Protein AF-A0A5C8ZJW8-F1 (afdb_monomer_lite)

Radius of gyration: 19.6 Å; chains: 1; bounding box: 43×54×56 Å

Structure (mmCIF, N/CA/C/O backbone):
data_AF-A0A5C8ZJW8-F1
#
_entry.id   AF-A0A5C8ZJW8-F1
#
loop_
_atom_site.group_PDB
_atom_site.id
_atom_site.type_symbol
_atom_site.label_atom_id
_atom_site.label_alt_id
_atom_site.label_comp_id
_atom_site.label_asym_id
_atom_site.label_entity_id
_atom_site.label_seq_id
_atom_site.pdbx_PDB_ins_code
_atom_site.Cartn_x
_atom_site.Cartn_y
_atom_site.Cartn_z
_atom_site.occupancy
_atom_site.B_iso_or_equiv
_atom_site.auth_seq_id
_atom_site.auth_comp_id
_atom_site.auth_asym_id
_atom_site.auth_atom_id
_atom_site.pdbx_PDB_model_num
ATOM 1 N N . MET A 1 1 ? -7.608 35.164 16.741 1.00 39.59 1 MET A N 1
ATOM 2 C CA . MET A 1 1 ? -8.703 34.876 15.788 1.00 39.59 1 MET A CA 1
ATOM 3 C C . MET A 1 1 ? -8.104 34.836 14.396 1.00 39.59 1 MET A C 1
ATOM 5 O O . MET A 1 1 ? -7.853 35.883 13.819 1.00 39.59 1 MET A O 1
ATOM 9 N N . GLN A 1 2 ? -7.786 33.645 13.901 1.00 29.86 2 GLN A N 1
ATOM 10 C CA . GLN A 1 2 ? -7.216 33.454 12.571 1.00 29.86 2 GLN A CA 1
ATOM 11 C C . GLN A 1 2 ? -7.876 32.196 12.008 1.00 29.86 2 GLN A C 1
ATOM 13 O O . GLN A 1 2 ? -7.762 31.120 12.588 1.00 29.86 2 GLN A O 1
ATOM 18 N N . MET A 1 3 ? -8.701 32.386 10.979 1.00 29.11 3 MET A N 1
ATOM 19 C CA . MET A 1 3 ? -9.482 31.330 10.344 1.00 29.11 3 MET A CA 1
ATOM 20 C C . MET A 1 3 ? -8.562 30.457 9.491 1.00 29.11 3 MET A C 1
ATOM 22 O O . MET A 1 3 ? -8.041 30.916 8.475 1.00 29.11 3 MET A O 1
ATOM 26 N N . SER A 1 4 ? -8.399 29.195 9.878 1.00 28.44 4 SER A N 1
ATOM 27 C CA . SER A 1 4 ? -7.837 28.168 9.003 1.00 28.44 4 SER A CA 1
ATOM 28 C C . SER A 1 4 ? -8.885 27.780 7.961 1.00 28.44 4 SER A C 1
ATOM 30 O O . SER A 1 4 ? -9.971 27.310 8.297 1.00 28.44 4 SER A O 1
ATOM 32 N N . ARG A 1 5 ? -8.562 28.002 6.684 1.00 31.30 5 ARG A N 1
ATOM 33 C CA . ARG A 1 5 ? -9.328 27.498 5.541 1.00 31.30 5 ARG A CA 1
ATOM 34 C C . ARG A 1 5 ? -9.219 25.973 5.523 1.00 31.30 5 ARG A C 1
ATOM 36 O O . ARG A 1 5 ? -8.145 25.433 5.279 1.00 31.30 5 ARG A O 1
ATOM 43 N N . VAL A 1 6 ? -10.329 25.299 5.798 1.00 30.45 6 VAL A N 1
ATOM 44 C CA . VAL A 1 6 ? -10.480 23.853 5.622 1.00 30.45 6 VAL A CA 1
ATOM 45 C C . VAL A 1 6 ? -10.772 23.608 4.146 1.00 30.45 6 VAL A C 1
ATOM 47 O O . VAL A 1 6 ? -11.811 24.029 3.638 1.00 30.45 6 VAL A O 1
ATOM 50 N N . TYR A 1 7 ? -9.841 22.964 3.444 1.00 29.55 7 TYR A N 1
ATOM 51 C CA . TYR A 1 7 ? -10.095 22.438 2.108 1.00 29.55 7 TYR A CA 1
ATOM 52 C C . TYR A 1 7 ? -11.008 21.216 2.244 1.00 29.55 7 TYR A C 1
ATOM 54 O O . TYR A 1 7 ? -10.594 20.163 2.717 1.00 29.55 7 TYR A O 1
ATOM 62 N N . ILE A 1 8 ? -12.273 21.388 1.865 1.00 33.50 8 ILE A N 1
ATOM 63 C CA . ILE A 1 8 ? -13.249 20.309 1.721 1.00 33.50 8 ILE A CA 1
ATOM 64 C C . ILE A 1 8 ? -13.078 19.755 0.304 1.00 33.50 8 ILE A C 1
ATOM 66 O O . ILE A 1 8 ? -13.465 20.410 -0.662 1.00 33.50 8 ILE A O 1
ATOM 70 N N . LEU A 1 9 ? -12.484 18.569 0.176 1.00 28.94 9 LEU A N 1
ATOM 71 C CA . LEU A 1 9 ? -12.495 17.782 -1.060 1.00 28.94 9 LEU A CA 1
ATOM 72 C C . LEU A 1 9 ? -13.552 16.669 -0.926 1.00 28.94 9 LEU A C 1
ATOM 74 O O . LEU A 1 9 ? -13.550 15.959 0.082 1.00 28.94 9 LEU A O 1
ATOM 78 N N . PRO A 1 10 ? -14.473 16.511 -1.896 1.00 35.94 10 PRO A N 1
ATOM 79 C CA . PRO A 1 10 ? -15.517 15.496 -1.842 1.00 35.94 10 PRO A CA 1
ATOM 80 C C . PRO A 1 10 ? -14.939 14.127 -2.228 1.00 35.94 10 PRO A C 1
ATOM 82 O O . PRO A 1 10 ? -14.475 13.923 -3.345 1.00 35.94 10 PRO A O 1
ATOM 85 N N . LEU A 1 11 ? -14.989 13.177 -1.298 1.00 34.84 11 LEU A N 1
ATOM 86 C CA . LEU A 1 11 ? -14.367 11.850 -1.400 1.00 34.84 11 LEU A CA 1
ATOM 87 C C . LEU A 1 11 ? -15.245 10.768 -2.072 1.00 34.84 11 LEU A C 1
ATOM 89 O O . LEU A 1 11 ? -15.003 9.586 -1.866 1.00 34.84 11 LEU A O 1
ATOM 93 N N . LEU A 1 12 ? -16.270 11.117 -2.862 1.00 32.97 12 LEU A N 1
ATOM 94 C CA . LEU A 1 12 ? -17.262 10.124 -3.329 1.00 32.97 12 LEU A CA 1
ATOM 95 C C . LEU A 1 12 ? -17.703 10.224 -4.797 1.00 32.97 12 LEU A C 1
ATOM 97 O O . LEU A 1 12 ? -18.821 9.845 -5.133 1.00 32.97 12 LEU A O 1
ATOM 101 N N . ALA A 1 13 ? -16.834 10.662 -5.707 1.00 33.75 13 ALA A N 1
ATOM 102 C CA . ALA A 1 13 ? -17.135 10.526 -7.133 1.00 33.75 13 ALA A CA 1
ATOM 103 C C . ALA A 1 13 ? -15.875 10.453 -7.995 1.00 33.75 13 ALA A C 1
ATOM 105 O O . ALA A 1 13 ? -15.555 11.429 -8.649 1.00 33.75 13 ALA A O 1
ATOM 106 N N . PHE A 1 14 ? -15.175 9.317 -8.026 1.00 35.38 14 PHE A N 1
ATOM 107 C CA . PHE A 1 14 ? -14.322 8.950 -9.165 1.00 35.38 14 PHE A CA 1
ATOM 108 C C . PHE A 1 14 ? -14.106 7.427 -9.191 1.00 35.38 14 PHE A C 1
ATOM 110 O O . PHE A 1 14 ? -13.960 6.804 -8.143 1.00 35.38 14 PHE A O 1
ATOM 117 N N . TYR A 1 15 ? -14.060 6.870 -10.405 1.00 34.47 15 TYR A N 1
ATOM 118 C CA . TYR A 1 15 ? -13.734 5.482 -10.781 1.00 34.47 15 TYR A CA 1
ATOM 119 C C . TYR A 1 15 ? -14.881 4.478 -10.965 1.00 34.47 15 TYR A C 1
ATOM 121 O O . TYR A 1 15 ? -14.925 3.410 -10.360 1.00 34.47 15 TYR A O 1
ATOM 129 N N . PHE A 1 16 ? -15.718 4.767 -11.965 1.00 31.36 16 PHE A N 1
ATOM 130 C CA . PHE A 1 16 ? -16.056 3.767 -12.982 1.00 31.36 16 PHE A CA 1
ATOM 131 C C . PHE A 1 16 ? -15.038 3.901 -14.128 1.00 31.36 16 PHE A C 1
ATOM 133 O O . PHE A 1 16 ? -15.116 4.863 -14.884 1.00 31.36 16 PHE A O 1
ATOM 140 N N . SER A 1 17 ? -14.048 3.003 -14.198 1.00 29.22 17 SER A N 1
ATOM 141 C CA . SER A 1 17 ? -13.255 2.632 -15.393 1.00 29.22 17 SER A CA 1
ATOM 142 C C . SER A 1 17 ? -12.138 1.686 -14.953 1.00 29.22 17 SER A C 1
ATOM 144 O O . SER A 1 17 ? -11.029 2.105 -14.637 1.00 29.22 17 SER A O 1
ATOM 146 N N . ILE A 1 18 ? -12.450 0.395 -14.878 1.00 39.50 18 ILE A N 1
ATOM 147 C CA . ILE A 1 18 ? -11.443 -0.666 -14.867 1.00 39.50 18 ILE A CA 1
ATOM 148 C C . ILE A 1 18 ? -11.482 -1.239 -16.286 1.00 39.50 18 ILE A C 1
ATOM 150 O O . ILE A 1 18 ? -12.551 -1.644 -16.732 1.00 39.50 18 ILE A O 1
ATOM 154 N N . LEU A 1 19 ? -10.323 -1.217 -16.960 1.00 35.75 19 LEU A N 1
ATOM 155 C CA . LEU A 1 19 ? -10.012 -1.614 -18.353 1.00 35.75 19 LEU A CA 1
ATOM 156 C C . LEU A 1 19 ? -9.853 -0.523 -19.427 1.00 35.75 19 LEU A C 1
ATOM 158 O O . LEU A 1 19 ? -9.582 -0.855 -20.575 1.00 35.75 19 LEU A O 1
ATOM 162 N N . THR A 1 20 ? -9.840 0.760 -19.078 1.00 35.09 20 THR A N 1
ATOM 163 C CA . THR A 1 20 ? -9.240 1.782 -19.955 1.00 35.09 20 THR A CA 1
ATOM 164 C C . THR A 1 20 ? -8.319 2.643 -19.119 1.00 35.09 20 THR A C 1
ATOM 166 O O . THR A 1 20 ? -8.798 3.341 -18.231 1.00 35.09 20 THR A O 1
ATOM 169 N N . PHE A 1 21 ? -7.011 2.563 -19.376 1.00 37.53 21 PHE A N 1
ATOM 170 C CA . PHE A 1 21 ? -6.009 3.491 -18.854 1.00 37.53 21 PHE A CA 1
ATOM 171 C C . PHE A 1 21 ? -6.498 4.936 -19.061 1.00 37.53 21 PHE A C 1
ATOM 173 O O . PHE A 1 21 ? -6.505 5.402 -20.203 1.00 37.53 21 PHE A O 1
ATOM 180 N N . PRO A 1 22 ? -6.913 5.678 -18.020 1.00 36.69 22 PRO A N 1
ATOM 181 C CA . PRO A 1 22 ? -7.147 7.095 -18.174 1.00 36.69 22 PRO A CA 1
ATOM 182 C C . PRO A 1 22 ? -5.796 7.787 -17.978 1.00 36.69 22 PRO A C 1
ATOM 184 O O . PRO A 1 22 ? -5.163 7.634 -16.938 1.00 36.69 22 PRO A O 1
ATOM 187 N N . HIS A 1 23 ? -5.390 8.556 -18.989 1.00 34.84 23 HIS A N 1
ATOM 188 C CA . HIS A 1 23 ? -4.198 9.418 -19.045 1.00 34.84 23 HIS A CA 1
ATOM 189 C C . HIS A 1 23 ? -2.950 8.866 -19.754 1.00 34.84 23 HIS A C 1
ATOM 191 O O . HIS A 1 23 ? -1.829 9.008 -19.286 1.00 34.84 23 HIS A O 1
ATOM 197 N N . LEU A 1 24 ? -3.140 8.420 -20.996 1.00 36.47 24 LEU A N 1
ATOM 198 C CA . LEU A 1 24 ? -2.295 8.876 -22.110 1.00 36.47 24 LEU A CA 1
ATOM 199 C C . LEU A 1 24 ? -3.130 9.837 -22.975 1.00 36.47 24 LEU A C 1
ATOM 201 O O . LEU A 1 24 ? -3.457 9.574 -24.123 1.00 36.47 24 LEU A O 1
ATOM 205 N N . SER A 1 25 ? -3.564 10.950 -22.377 1.00 33.16 25 SER A N 1
ATOM 206 C CA . SER A 1 25 ? -4.237 12.027 -23.107 1.00 33.16 25 SER A CA 1
ATOM 207 C C . SER A 1 25 ? -3.175 12.993 -23.623 1.00 33.16 25 SER A C 1
ATOM 209 O O . SER A 1 25 ? -2.928 14.034 -23.015 1.00 33.16 25 SER A O 1
ATOM 211 N N . LEU A 1 26 ? -2.552 12.656 -24.754 1.00 35.66 26 LEU A N 1
ATOM 212 C CA . LEU A 1 26 ? -2.035 13.689 -25.649 1.00 35.66 26 LEU A CA 1
ATOM 213 C C . LEU A 1 26 ? -3.244 14.525 -26.077 1.00 35.66 26 LEU A C 1
ATOM 215 O O . LEU A 1 26 ? -4.229 13.989 -26.576 1.00 35.66 26 LEU A O 1
ATOM 219 N N . ALA A 1 27 ? -3.213 15.822 -25.787 1.00 35.50 27 ALA A N 1
ATOM 220 C CA . ALA A 1 27 ? -4.285 16.742 -26.132 1.00 35.50 27 ALA A CA 1
ATOM 221 C C . ALA A 1 27 ? -4.554 16.699 -27.648 1.00 35.50 27 ALA A C 1
ATOM 223 O O . ALA A 1 27 ? -3.791 17.237 -28.443 1.00 35.50 27 ALA A O 1
ATOM 224 N N . GLY A 1 28 ? -5.644 16.044 -28.033 1.00 35.88 28 GLY A N 1
ATOM 225 C CA . GLY A 1 28 ? -6.110 15.9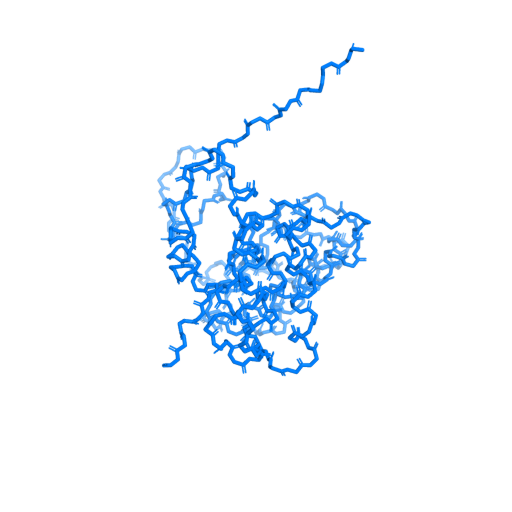53 -29.408 1.00 35.88 28 GLY A CA 1
ATOM 226 C C . GLY A 1 28 ? -7.240 14.939 -29.476 1.00 35.88 28 GLY A C 1
ATOM 227 O O . GLY A 1 28 ? -7.017 13.758 -29.245 1.00 35.88 28 GLY A O 1
ATOM 228 N N . GLY A 1 29 ? -8.464 15.402 -29.741 1.00 38.97 29 GLY A N 1
ATOM 229 C CA . GLY A 1 29 ? -9.594 14.514 -29.997 1.00 38.97 29 GLY A CA 1
ATOM 230 C C . GLY A 1 29 ? -9.267 13.614 -31.185 1.00 38.97 29 GLY A C 1
ATOM 231 O O . GLY A 1 29 ? -9.213 14.088 -32.315 1.00 38.97 29 GLY A O 1
ATOM 232 N N . GLY A 1 30 ? -9.000 12.343 -30.911 1.00 41.50 30 GLY A N 1
ATOM 233 C CA . GLY A 1 30 ? -8.655 11.335 -31.899 1.00 41.50 30 GLY A CA 1
ATOM 234 C C . GLY A 1 30 ? -9.377 10.040 -31.568 1.00 41.50 30 GLY A C 1
ATOM 235 O O . GLY A 1 30 ? -9.532 9.690 -30.398 1.00 41.50 30 GLY A O 1
ATOM 236 N N . GLU A 1 31 ? -9.864 9.378 -32.612 1.00 46.38 31 GLU A N 1
ATOM 237 C CA . GLU A 1 31 ? -10.409 8.022 -32.591 1.00 46.38 31 GLU A CA 1
ATOM 238 C C . GLU A 1 31 ? -9.513 7.102 -31.749 1.00 46.38 31 GLU A C 1
ATOM 240 O O . GLU A 1 31 ? -8.289 7.229 -31.783 1.00 46.38 31 GLU A O 1
ATOM 245 N N . GLY A 1 32 ? -10.114 6.214 -30.952 1.00 47.41 32 GLY A N 1
ATOM 246 C CA . GLY A 1 32 ? -9.369 5.313 -30.075 1.00 47.41 32 GLY A CA 1
ATOM 247 C C . GLY A 1 32 ? -8.400 4.459 -30.887 1.00 47.41 32 GLY A C 1
ATOM 248 O O . GLY A 1 32 ? -8.820 3.517 -31.550 1.00 47.41 32 GLY A O 1
ATOM 249 N N . VAL A 1 33 ? -7.115 4.808 -30.847 1.00 63.00 33 VAL A N 1
ATOM 250 C CA . VAL A 1 33 ? -6.053 4.013 -31.457 1.00 63.00 33 VAL A CA 1
ATOM 251 C C . VAL A 1 33 ? -5.900 2.758 -30.610 1.00 63.00 33 VAL A C 1
ATOM 253 O O . VAL A 1 33 ? -5.471 2.822 -29.457 1.00 63.00 33 VAL A O 1
ATOM 256 N N . GLU A 1 34 ? -6.296 1.619 -31.166 1.00 70.81 34 GLU A N 1
ATOM 257 C CA . GLU A 1 34 ? -5.989 0.311 -30.601 1.00 70.81 34 GLU A CA 1
ATOM 258 C C . GLU A 1 34 ? -4.474 0.099 -30.727 1.00 70.81 34 GLU A C 1
ATOM 260 O O . GLU A 1 34 ? -3.944 -0.024 -31.829 1.00 70.81 34 GLU A O 1
ATOM 265 N N . ILE A 1 35 ? -3.759 0.162 -29.603 1.00 72.38 35 ILE A N 1
ATOM 266 C CA . ILE A 1 35 ? -2.309 -0.052 -29.567 1.00 72.38 35 ILE A CA 1
ATOM 267 C C . ILE A 1 35 ? -2.068 -1.557 -29.450 1.00 72.38 35 ILE A C 1
ATOM 269 O O . ILE A 1 35 ? -2.490 -2.161 -28.460 1.00 72.38 35 ILE A O 1
ATOM 273 N N . ASP A 1 36 ? -1.369 -2.152 -30.422 1.00 80.88 36 ASP A N 1
ATOM 274 C CA . ASP A 1 36 ? -0.929 -3.547 -30.342 1.00 80.88 36 ASP A CA 1
ATOM 275 C C . ASP A 1 36 ? 0.027 -3.708 -29.140 1.00 80.88 36 ASP A C 1
ATOM 277 O O . ASP A 1 36 ? 1.080 -3.058 -29.092 1.00 80.88 36 ASP A O 1
ATOM 281 N N . PRO A 1 37 ? -0.296 -4.568 -28.153 1.00 75.38 37 PRO A N 1
ATOM 282 C CA . PRO A 1 37 ? 0.579 -4.824 -27.014 1.00 75.38 37 PRO A CA 1
ATOM 283 C C . PRO A 1 37 ? 1.993 -5.264 -27.418 1.00 75.38 37 PRO A C 1
ATOM 285 O O . PRO A 1 37 ? 2.949 -4.958 -26.709 1.00 75.38 37 PRO A O 1
ATOM 288 N N . ASN A 1 38 ? 2.155 -5.940 -28.558 1.00 79.00 38 ASN A N 1
ATOM 289 C CA . ASN A 1 38 ? 3.470 -6.344 -29.052 1.00 79.00 38 ASN A CA 1
ATOM 290 C C . ASN A 1 38 ? 4.288 -5.147 -29.545 1.00 79.00 38 ASN A C 1
ATOM 292 O O . ASN A 1 38 ? 5.486 -5.087 -29.277 1.00 79.00 38 ASN A O 1
ATOM 296 N N . GLU A 1 39 ? 3.658 -4.173 -30.208 1.00 83.06 39 GLU A N 1
ATOM 297 C CA . GLU A 1 39 ? 4.331 -2.934 -30.618 1.00 83.06 39 GLU A CA 1
ATOM 298 C C . GLU A 1 39 ? 4.733 -2.095 -29.402 1.00 83.06 39 GLU A C 1
ATOM 300 O O . GLU A 1 39 ? 5.846 -1.570 -29.350 1.00 83.06 39 GLU A O 1
ATOM 305 N N . LEU A 1 40 ? 3.874 -2.042 -28.377 1.00 83.25 40 LEU A N 1
ATOM 306 C CA . LEU A 1 40 ? 4.183 -1.371 -27.114 1.00 83.25 40 LEU A CA 1
ATOM 307 C C . LEU A 1 40 ? 5.431 -1.974 -26.442 1.00 83.25 40 LEU A C 1
ATOM 309 O O . LEU A 1 40 ? 6.304 -1.242 -25.963 1.00 83.25 40 LEU A O 1
ATOM 313 N N . CYS A 1 41 ? 5.528 -3.306 -26.432 1.00 86.38 41 CYS A N 1
ATOM 314 C CA . CYS A 1 41 ? 6.610 -4.042 -25.779 1.00 86.38 41 CYS A CA 1
ATOM 315 C C . CYS A 1 41 ? 7.886 -4.178 -26.619 1.00 86.38 41 CYS A C 1
ATOM 317 O O . CYS A 1 41 ? 8.939 -4.481 -26.062 1.00 86.38 41 CYS A O 1
ATOM 319 N N . ALA A 1 42 ? 7.821 -3.928 -27.929 1.00 76.94 42 ALA A N 1
ATOM 320 C CA . ALA A 1 42 ? 8.982 -3.927 -28.820 1.00 76.94 42 ALA A CA 1
ATOM 321 C C . ALA A 1 42 ? 9.872 -2.678 -28.662 1.00 76.94 42 ALA A C 1
ATOM 323 O O . ALA A 1 42 ? 10.990 -2.641 -29.179 1.00 76.94 42 ALA A O 1
ATOM 324 N N . SER A 1 43 ? 9.397 -1.649 -27.954 1.00 67.06 43 SER A N 1
ATOM 325 C CA . SER A 1 43 ? 10.167 -0.429 -27.716 1.00 67.06 43 SER A CA 1
ATOM 326 C C . SER A 1 43 ? 11.332 -0.667 -26.738 1.00 67.06 43 SER A C 1
ATOM 328 O O . SER A 1 43 ? 11.191 -1.299 -25.693 1.00 67.06 43 SER A O 1
ATOM 330 N N . THR A 1 44 ? 12.516 -0.124 -27.045 1.00 60.97 44 THR A N 1
ATOM 331 C CA . THR A 1 44 ? 13.736 -0.220 -26.211 1.00 60.97 44 THR A CA 1
ATOM 332 C C . THR A 1 44 ? 13.682 0.639 -24.939 1.00 60.97 44 THR A C 1
ATOM 334 O O . THR A 1 44 ? 14.708 0.924 -24.326 1.00 60.97 44 THR A O 1
ATOM 337 N N . GLU A 1 45 ? 12.501 1.103 -24.537 1.00 68.06 45 GLU A N 1
ATOM 338 C CA . GLU A 1 45 ? 12.340 2.104 -23.481 1.00 68.06 45 GLU A CA 1
ATOM 339 C C . GLU A 1 45 ? 12.552 1.553 -22.068 1.00 68.06 45 GLU A C 1
ATOM 341 O O . GLU A 1 45 ? 12.644 2.324 -21.120 1.00 68.06 45 GLU A O 1
ATOM 346 N N . PHE A 1 46 ? 12.676 0.238 -21.884 1.00 76.69 46 PHE A N 1
ATOM 347 C CA . PHE A 1 46 ? 12.824 -0.335 -20.543 1.00 76.69 46 PHE A CA 1
ATOM 348 C C . PHE A 1 46 ? 14.240 -0.217 -19.958 1.00 76.69 46 PHE A C 1
ATOM 350 O O . PHE A 1 46 ? 14.427 -0.473 -18.770 1.00 76.69 46 PHE A O 1
ATOM 357 N N . SER A 1 47 ? 15.231 0.203 -20.753 1.00 68.31 47 SER A N 1
ATOM 358 C CA . SER A 1 47 ? 16.615 0.400 -20.307 1.00 68.31 47 SER A CA 1
ATOM 359 C C . SER A 1 47 ? 16.976 1.886 -20.192 1.00 68.31 47 SER A C 1
ATOM 361 O O . SER A 1 47 ? 17.809 2.390 -20.948 1.00 68.31 47 SER A O 1
ATOM 363 N N . ALA A 1 48 ? 16.369 2.608 -19.247 1.00 65.56 48 ALA A N 1
ATOM 364 C CA . ALA A 1 48 ? 16.885 3.922 -18.860 1.00 65.56 48 ALA A CA 1
ATOM 365 C C . ALA A 1 48 ? 17.999 3.793 -17.812 1.00 65.56 48 ALA A C 1
ATOM 367 O O . ALA A 1 48 ? 17.879 3.002 -16.870 1.00 65.56 48 ALA A O 1
ATOM 368 N N . PRO A 1 49 ? 19.069 4.601 -17.912 1.00 75.06 49 PRO A N 1
ATOM 369 C CA . PRO A 1 49 ? 20.011 4.742 -16.813 1.00 75.06 49 PRO A CA 1
ATOM 370 C C . PRO A 1 49 ? 19.297 5.303 -15.573 1.00 75.06 49 PRO A C 1
ATOM 372 O O . PRO A 1 49 ? 18.362 6.093 -15.685 1.00 75.06 49 PRO A O 1
ATOM 375 N N . LEU A 1 50 ? 19.793 4.980 -14.372 1.00 75.19 50 LEU A N 1
ATOM 376 C CA . LEU A 1 50 ? 19.292 5.531 -13.095 1.00 75.19 50 LEU A CA 1
ATOM 377 C C . LEU A 1 50 ? 19.410 7.068 -12.978 1.00 75.19 50 LEU A C 1
ATOM 379 O O . LEU A 1 50 ? 19.018 7.640 -11.968 1.00 75.19 50 LEU A O 1
ATOM 383 N N . SER A 1 51 ? 19.952 7.745 -13.991 1.00 79.94 51 SER A N 1
ATOM 384 C CA . SER A 1 51 ? 19.998 9.203 -14.104 1.00 79.94 51 SER A CA 1
ATOM 385 C C . SER A 1 51 ? 18.734 9.822 -14.712 1.00 79.94 51 SER A C 1
ATOM 387 O O . SER A 1 51 ? 18.638 11.044 -14.741 1.00 79.94 51 SER A O 1
ATOM 389 N N . MET A 1 52 ? 17.786 9.021 -15.213 1.00 88.25 52 MET A N 1
ATOM 390 C CA . MET A 1 52 ? 16.543 9.506 -15.819 1.00 88.25 52 MET A CA 1
ATOM 391 C C . MET A 1 52 ? 15.342 8.683 -15.340 1.00 88.25 52 MET A C 1
ATOM 393 O O . MET A 1 52 ? 15.362 7.450 -15.399 1.00 88.25 52 MET A O 1
ATOM 397 N N . TYR A 1 53 ? 14.296 9.369 -14.871 1.00 91.69 53 TYR A N 1
ATOM 398 C CA . TYR A 1 53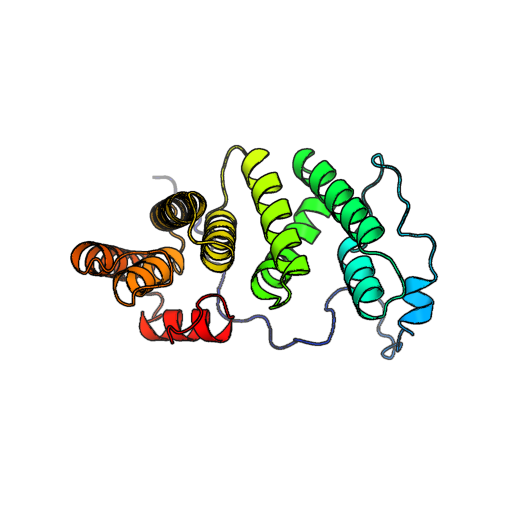 ? 13.006 8.749 -14.581 1.00 91.69 53 TYR A CA 1
ATOM 399 C C . TYR A 1 53 ? 12.192 8.625 -15.869 1.00 91.69 53 TYR A C 1
ATOM 401 O O . TYR A 1 53 ? 12.172 9.548 -16.685 1.00 91.69 53 TYR A O 1
ATOM 409 N N . LEU A 1 54 ? 11.510 7.495 -16.042 1.00 90.31 54 LEU A N 1
ATOM 410 C CA . LEU A 1 54 ? 10.633 7.244 -17.181 1.00 90.31 54 LEU A CA 1
ATOM 411 C C . LEU A 1 54 ? 9.174 7.131 -16.716 1.00 90.31 54 LEU A C 1
ATOM 413 O O . LEU A 1 54 ? 8.784 6.078 -16.194 1.00 90.31 54 LEU A O 1
ATOM 417 N N . PRO A 1 55 ? 8.349 8.172 -16.926 1.00 91.94 55 PRO A N 1
ATOM 418 C CA . PRO A 1 55 ? 6.941 8.133 -16.555 1.00 91.94 55 PRO A CA 1
ATOM 419 C C . PRO A 1 55 ? 6.186 6.962 -17.198 1.00 91.94 55 PRO A C 1
ATOM 421 O O . PRO A 1 55 ? 6.319 6.669 -18.395 1.00 91.94 55 PRO A O 1
ATOM 424 N N . GLY A 1 56 ? 5.400 6.258 -16.385 1.00 90.50 56 GLY A N 1
ATOM 425 C CA . GLY A 1 56 ? 4.587 5.118 -16.813 1.00 90.50 56 GLY A CA 1
ATOM 426 C C . GLY A 1 56 ? 5.365 3.865 -17.247 1.00 90.50 56 GLY A C 1
ATOM 427 O O . GLY A 1 56 ? 4.753 2.905 -17.718 1.00 90.50 56 GLY A O 1
ATOM 428 N N . ALA A 1 57 ? 6.703 3.855 -17.167 1.00 93.06 57 ALA A N 1
ATOM 429 C CA . ALA A 1 57 ? 7.495 2.735 -17.676 1.00 93.06 57 ALA A CA 1
ATOM 430 C C . ALA A 1 57 ? 7.258 1.450 -16.875 1.00 93.06 57 ALA A C 1
ATOM 432 O O . ALA A 1 57 ? 7.191 0.376 -17.468 1.00 93.06 57 ALA A O 1
ATOM 433 N N . LEU A 1 58 ? 7.069 1.549 -15.552 1.00 94.62 58 LEU A N 1
ATOM 434 C CA . LEU A 1 58 ? 6.773 0.389 -14.708 1.00 94.62 58 LEU A CA 1
ATOM 435 C C . LEU A 1 58 ? 5.444 -0.271 -15.097 1.00 94.62 58 LEU A C 1
ATOM 437 O O . LEU A 1 58 ? 5.382 -1.490 -15.219 1.00 94.62 58 LEU A O 1
ATOM 441 N N . GLU A 1 59 ? 4.396 0.513 -15.341 1.00 94.44 59 GLU A N 1
ATOM 442 C CA . GLU A 1 59 ? 3.080 0.021 -15.755 1.00 94.44 59 GLU A CA 1
ATOM 443 C C . GLU A 1 59 ? 3.145 -0.654 -17.124 1.00 94.44 59 GLU A C 1
ATOM 445 O O . GLU A 1 59 ? 2.609 -1.751 -17.288 1.00 94.44 59 GLU A O 1
ATOM 450 N N . ARG A 1 60 ? 3.854 -0.043 -18.088 1.00 92.19 60 ARG A N 1
ATOM 451 C CA . ARG A 1 60 ? 4.120 -0.670 -19.393 1.00 92.19 60 ARG A CA 1
ATOM 452 C C . ARG A 1 60 ? 4.887 -1.980 -19.223 1.00 92.19 60 ARG A C 1
ATOM 454 O O . ARG A 1 60 ? 4.508 -2.987 -19.809 1.00 92.19 60 ARG A O 1
ATOM 461 N N . GLY A 1 61 ? 5.908 -1.994 -18.367 1.00 93.00 61 GLY A N 1
ATOM 462 C CA . GLY A 1 61 ? 6.687 -3.192 -18.067 1.00 93.00 61 GLY A CA 1
ATOM 463 C C . GLY A 1 61 ? 5.836 -4.315 -17.469 1.00 93.00 61 GLY A C 1
ATOM 464 O O . GLY A 1 61 ? 5.937 -5.460 -17.898 1.00 93.00 61 GLY A O 1
ATOM 465 N N . ILE A 1 62 ? 4.945 -4.004 -16.526 1.00 93.25 62 ILE A N 1
ATOM 466 C CA . ILE A 1 62 ? 4.013 -4.984 -15.948 1.00 93.25 62 ILE A CA 1
ATOM 467 C C . ILE A 1 62 ? 3.078 -5.550 -17.026 1.00 93.25 62 ILE A C 1
ATOM 469 O O . ILE A 1 62 ? 2.882 -6.764 -17.085 1.00 93.25 62 ILE A O 1
ATOM 473 N N . LEU A 1 63 ? 2.544 -4.709 -17.917 1.00 91.69 63 LEU A N 1
ATOM 474 C CA . LEU A 1 63 ? 1.714 -5.170 -19.033 1.00 91.69 63 LEU A CA 1
ATOM 475 C C . LEU A 1 63 ? 2.493 -6.111 -19.969 1.00 91.69 63 LEU A C 1
ATOM 477 O O . LEU A 1 63 ? 2.000 -7.187 -20.304 1.00 91.69 63 LEU A O 1
ATOM 481 N N . CYS A 1 64 ? 3.727 -5.749 -20.320 1.00 92.69 64 CYS A N 1
ATOM 482 C CA . CYS A 1 64 ? 4.602 -6.572 -21.152 1.00 92.69 64 CYS A CA 1
ATOM 483 C C . CYS A 1 64 ? 4.984 -7.898 -20.488 1.00 92.69 64 CYS A C 1
ATOM 485 O O . CYS A 1 64 ? 5.049 -8.932 -21.154 1.00 92.69 64 CYS A O 1
ATOM 487 N N . LEU A 1 65 ? 5.186 -7.899 -19.169 1.00 92.62 65 LEU A N 1
ATOM 488 C CA . LEU A 1 65 ? 5.431 -9.118 -18.405 1.00 92.62 65 LEU A CA 1
ATOM 489 C C . LEU A 1 65 ? 4.228 -10.070 -18.480 1.00 92.62 65 LEU A C 1
ATOM 491 O O . LEU A 1 65 ? 4.414 -11.271 -18.663 1.00 92.62 65 LEU A O 1
ATOM 495 N N . ARG A 1 66 ? 2.996 -9.551 -18.373 1.00 91.69 66 ARG A N 1
ATOM 496 C CA . ARG A 1 66 ? 1.767 -10.368 -18.415 1.00 91.69 66 ARG A CA 1
ATOM 497 C C . ARG A 1 66 ? 1.580 -11.105 -19.744 1.00 91.69 66 ARG A C 1
ATOM 499 O O . ARG A 1 66 ? 1.021 -12.197 -19.741 1.00 91.69 66 ARG A O 1
ATOM 506 N N . ILE A 1 67 ? 2.061 -10.539 -20.852 1.00 92.44 67 ILE A N 1
ATOM 507 C CA . ILE A 1 67 ? 2.019 -11.181 -22.178 1.00 92.44 67 ILE A CA 1
ATOM 508 C C . ILE A 1 67 ? 3.293 -11.976 -22.510 1.00 92.44 67 ILE A C 1
ATOM 510 O O . ILE A 1 67 ? 3.416 -12.503 -23.611 1.00 92.44 67 ILE A O 1
ATOM 514 N N . GLY A 1 68 ? 4.248 -12.068 -21.577 1.00 91.50 68 GLY A N 1
ATOM 515 C CA . GLY A 1 68 ? 5.503 -12.797 -21.773 1.00 91.50 68 GLY A CA 1
ATOM 516 C C . GLY A 1 68 ? 6.504 -12.109 -22.706 1.00 91.50 68 GLY A C 1
ATOM 517 O O . GLY A 1 68 ? 7.417 -12.768 -23.194 1.00 91.50 68 GLY A O 1
ATOM 518 N N . ALA A 1 69 ? 6.351 -10.805 -22.959 1.00 91.38 69 ALA A N 1
ATOM 519 C CA . ALA A 1 69 ? 7.250 -10.048 -23.832 1.00 91.38 69 ALA A CA 1
ATOM 520 C C . ALA A 1 69 ? 8.557 -9.632 -23.137 1.00 91.38 69 ALA A C 1
ATOM 522 O O . ALA A 1 69 ? 9.559 -9.394 -23.807 1.00 91.38 69 ALA A O 1
ATOM 523 N N . ILE A 1 70 ? 8.558 -9.541 -21.802 1.00 91.56 70 ILE A N 1
ATOM 524 C CA . ILE A 1 70 ? 9.752 -9.235 -21.005 1.00 91.56 70 ILE A CA 1
ATOM 525 C C . ILE A 1 70 ? 9.834 -10.113 -19.755 1.00 91.56 70 ILE A C 1
ATOM 527 O O . ILE A 1 70 ? 8.827 -10.611 -19.252 1.00 91.56 70 ILE A O 1
ATOM 531 N N . ASP A 1 71 ? 11.042 -10.233 -19.208 1.00 92.19 71 ASP A N 1
ATOM 532 C CA . ASP A 1 71 ? 11.298 -10.952 -17.964 1.00 92.19 71 ASP A CA 1
ATOM 533 C C . ASP A 1 71 ? 10.982 -10.125 -16.708 1.00 92.19 71 ASP A C 1
ATOM 535 O O . ASP A 1 71 ? 11.079 -8.894 -16.677 1.00 92.19 71 ASP A O 1
ATOM 539 N N . LYS A 1 72 ? 10.730 -10.825 -15.593 1.00 93.50 72 LYS A N 1
ATOM 540 C CA . LYS A 1 72 ? 10.559 -10.212 -14.258 1.00 93.50 72 LYS A CA 1
ATOM 541 C C . LYS A 1 72 ? 11.756 -9.359 -13.824 1.00 93.50 72 LYS A C 1
ATOM 543 O O . LYS A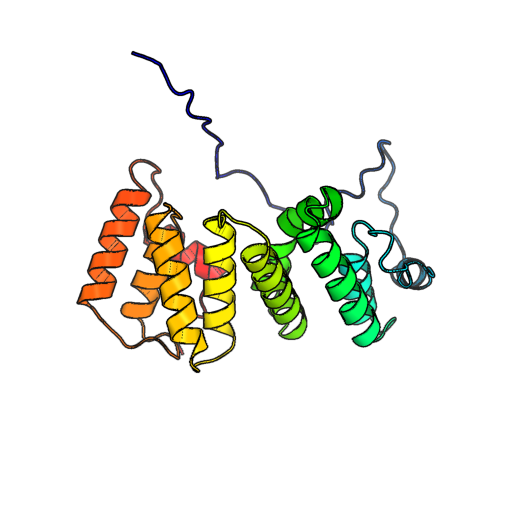 1 72 ? 11.592 -8.445 -13.013 1.00 93.50 72 LYS A O 1
ATOM 548 N N . SER A 1 73 ? 12.955 -9.651 -14.329 1.00 92.94 73 SER A N 1
ATOM 549 C CA . SER A 1 73 ? 14.170 -8.877 -14.050 1.00 92.94 73 SER A CA 1
ATOM 550 C C . SER A 1 73 ? 14.069 -7.446 -14.582 1.00 92.94 73 SER A C 1
ATOM 552 O O . SER A 1 73 ? 14.475 -6.519 -13.885 1.00 92.94 73 SER A O 1
ATOM 554 N N . VAL A 1 74 ? 13.456 -7.251 -15.754 1.00 92.50 74 VAL A N 1
ATOM 555 C CA . VAL A 1 74 ? 13.228 -5.930 -16.355 1.00 92.50 74 VAL A CA 1
ATOM 556 C C . VAL A 1 74 ? 12.249 -5.128 -15.500 1.00 92.50 74 VAL A C 1
ATOM 558 O O . VAL A 1 74 ? 12.550 -4.005 -15.103 1.00 92.50 74 VAL A O 1
ATOM 561 N N . VAL A 1 75 ? 11.123 -5.732 -15.104 1.00 94.00 75 VAL A N 1
ATOM 562 C CA . VAL A 1 75 ? 10.169 -5.084 -14.185 1.00 94.00 75 VAL A CA 1
ATOM 563 C C . VAL A 1 75 ? 10.838 -4.736 -12.857 1.00 94.00 75 VAL A C 1
ATOM 565 O O . VAL A 1 75 ? 10.657 -3.638 -12.341 1.00 94.00 75 VAL A O 1
ATOM 568 N N . SER A 1 76 ? 11.684 -5.622 -12.329 1.00 93.69 76 SER A N 1
ATOM 569 C CA . SER A 1 76 ? 12.427 -5.358 -11.094 1.00 93.69 76 SER A CA 1
ATOM 570 C C . SER A 1 76 ? 13.345 -4.135 -11.216 1.00 93.69 76 SER A C 1
ATOM 572 O O . SER A 1 76 ? 13.412 -3.343 -10.279 1.00 93.69 76 SER A O 1
ATOM 574 N N . GLN A 1 77 ? 14.001 -3.930 -12.364 1.00 92.50 77 GLN A N 1
ATOM 575 C CA . GLN A 1 77 ? 14.805 -2.727 -12.625 1.00 92.50 77 GLN A CA 1
ATOM 576 C C . GLN A 1 77 ? 13.947 -1.457 -12.676 1.00 92.50 77 GLN A C 1
ATOM 578 O O . GLN A 1 77 ? 14.336 -0.438 -12.109 1.00 92.50 77 GLN A O 1
ATOM 583 N N . LEU A 1 78 ? 12.761 -1.518 -13.287 1.00 94.44 78 LEU A N 1
ATOM 584 C CA . LEU A 1 78 ? 11.819 -0.391 -13.324 1.00 94.44 78 LEU A CA 1
ATOM 585 C C . LEU A 1 78 ? 11.316 -0.023 -11.920 1.00 94.44 78 LEU A C 1
ATOM 587 O O . LEU A 1 78 ? 11.199 1.158 -11.590 1.00 94.44 78 LEU A O 1
ATOM 591 N N . VAL A 1 79 ? 11.089 -1.020 -11.059 1.00 95.88 79 VAL A N 1
ATOM 592 C CA . VAL A 1 79 ? 10.757 -0.800 -9.643 1.00 95.88 79 VAL A CA 1
ATOM 593 C C . VAL A 1 79 ? 11.905 -0.116 -8.905 1.00 95.88 79 VAL A C 1
ATOM 595 O O . VAL A 1 79 ? 11.651 0.792 -8.114 1.00 95.88 79 VAL A O 1
ATOM 598 N N . GLU A 1 80 ? 13.157 -0.518 -9.148 1.00 94.50 80 GLU A N 1
ATOM 599 C CA . GLU A 1 80 ? 14.327 0.147 -8.555 1.00 94.50 80 GLU A CA 1
ATOM 600 C C . GLU A 1 80 ? 14.492 1.582 -9.058 1.00 94.50 80 GLU A C 1
ATOM 602 O O . GLU A 1 80 ? 14.746 2.478 -8.256 1.00 94.50 80 GLU A O 1
ATOM 607 N N . ASN A 1 81 ? 14.286 1.824 -10.356 1.00 94.62 81 ASN A N 1
ATOM 608 C CA . ASN A 1 81 ? 14.319 3.167 -10.931 1.00 94.62 81 ASN A CA 1
ATOM 609 C C . ASN A 1 81 ? 13.273 4.068 -10.252 1.00 94.62 81 ASN A C 1
ATOM 611 O O . ASN A 1 81 ? 13.636 5.091 -9.671 1.00 94.62 81 ASN A O 1
ATOM 615 N N . ARG A 1 82 ? 12.002 3.648 -10.188 1.00 95.56 82 ARG A N 1
ATOM 616 C CA . ARG A 1 82 ? 10.961 4.412 -9.479 1.00 95.56 82 ARG A CA 1
ATOM 617 C C . ARG A 1 82 ? 11.282 4.589 -7.994 1.00 95.56 82 ARG A C 1
ATOM 619 O O . ARG A 1 82 ? 11.137 5.686 -7.467 1.00 95.56 82 ARG A O 1
ATOM 626 N N . SER A 1 83 ? 11.760 3.543 -7.322 1.00 95.88 83 SER A N 1
ATOM 627 C CA . SER A 1 83 ? 12.154 3.597 -5.906 1.00 95.88 83 SER A CA 1
ATOM 628 C C . SER A 1 83 ? 13.245 4.639 -5.646 1.00 95.88 83 SER A C 1
ATOM 630 O O . SER A 1 83 ? 13.166 5.392 -4.671 1.00 95.88 83 SER A O 1
ATOM 632 N N . TYR A 1 84 ? 14.253 4.689 -6.518 1.00 95.06 84 TYR A N 1
ATOM 633 C CA . TYR A 1 84 ? 15.330 5.668 -6.459 1.00 95.06 84 TYR A CA 1
ATOM 634 C C . TYR A 1 84 ? 14.783 7.094 -6.576 1.00 95.06 84 TYR A C 1
ATOM 636 O O . TYR A 1 84 ? 15.071 7.922 -5.713 1.00 95.06 84 TYR A O 1
ATOM 644 N N . PHE A 1 85 ? 13.944 7.364 -7.579 1.00 95.88 85 PHE A N 1
ATOM 645 C CA . PHE A 1 85 ? 13.394 8.700 -7.815 1.00 95.88 85 PHE A CA 1
ATOM 646 C C . PHE A 1 85 ? 12.367 9.136 -6.754 1.00 95.88 85 PHE A C 1
ATOM 648 O O . PHE A 1 85 ? 12.392 10.295 -6.340 1.00 95.88 85 PHE A O 1
ATOM 655 N N . ILE A 1 86 ? 11.579 8.214 -6.184 1.00 95.56 86 ILE A N 1
ATOM 656 C CA . ILE A 1 86 ? 10.763 8.482 -4.981 1.00 95.56 86 ILE A CA 1
ATOM 657 C C . ILE A 1 86 ? 11.647 8.981 -3.828 1.00 95.56 86 ILE A C 1
ATOM 659 O O . ILE A 1 86 ? 11.312 9.961 -3.167 1.00 95.56 86 ILE A O 1
ATOM 663 N N . SER A 1 87 ? 12.802 8.345 -3.596 1.00 94.25 87 SER A N 1
ATOM 664 C CA . SER A 1 87 ? 13.742 8.770 -2.542 1.00 94.25 87 SER A CA 1
ATOM 665 C C . SER A 1 87 ? 14.455 10.087 -2.831 1.00 94.25 87 SER A C 1
ATOM 667 O O . SER A 1 87 ? 15.086 10.647 -1.938 1.00 94.25 87 SER A O 1
ATOM 669 N N . LYS A 1 88 ? 14.395 10.570 -4.072 1.00 94.81 88 LYS A N 1
ATOM 670 C CA . LYS A 1 88 ? 14.891 11.889 -4.469 1.00 94.81 88 LYS A CA 1
ATOM 671 C C . LYS A 1 88 ? 13.798 12.955 -4.476 1.00 94.81 88 LYS A C 1
ATOM 673 O O . LYS A 1 88 ? 14.109 14.091 -4.811 1.00 94.81 88 LYS A O 1
ATOM 678 N N . HIS A 1 89 ? 12.573 12.604 -4.076 1.00 94.00 89 HIS A N 1
ATOM 679 C CA . HIS A 1 89 ? 11.395 13.465 -4.164 1.00 94.00 89 HIS A CA 1
ATOM 680 C C . HIS A 1 89 ? 11.161 14.000 -5.585 1.00 94.00 89 HIS A C 1
ATOM 682 O O . HIS A 1 89 ? 10.818 15.161 -5.767 1.00 94.00 89 HIS A O 1
ATOM 688 N N . ASP A 1 90 ? 11.382 13.157 -6.596 1.00 95.62 90 ASP A N 1
ATOM 689 C CA . ASP A 1 90 ? 11.066 13.503 -7.979 1.00 95.62 90 ASP A CA 1
ATOM 690 C C . ASP A 1 90 ? 9.546 13.561 -8.189 1.00 95.62 90 ASP A C 1
ATOM 692 O O . ASP A 1 90 ? 8.838 12.586 -7.921 1.00 95.62 90 ASP A O 1
ATOM 696 N N . ASP A 1 91 ? 9.048 14.693 -8.686 1.00 95.44 91 ASP A N 1
ATOM 697 C CA . ASP A 1 91 ? 7.611 14.948 -8.834 1.00 95.44 91 ASP A CA 1
ATOM 698 C C . ASP A 1 91 ? 6.923 13.945 -9.767 1.00 95.44 91 ASP A C 1
ATOM 700 O O . ASP A 1 91 ? 5.799 13.517 -9.499 1.00 95.44 91 ASP A O 1
ATOM 704 N N . SER A 1 92 ? 7.595 13.530 -10.846 1.00 95.56 92 SER A N 1
ATOM 705 C CA . SER A 1 92 ? 7.019 12.581 -11.805 1.00 95.56 92 SER A CA 1
ATOM 706 C C . SER A 1 92 ? 6.912 11.188 -11.188 1.00 95.56 92 SER A C 1
ATOM 708 O O . SER A 1 92 ? 5.881 10.527 -11.319 1.00 95.56 92 SER A O 1
ATOM 710 N N . ALA A 1 93 ? 7.941 10.758 -10.454 1.00 96.06 93 ALA A N 1
ATOM 711 C CA . ALA A 1 93 ? 7.927 9.480 -9.752 1.00 96.06 93 ALA A CA 1
ATOM 712 C C . ALA A 1 93 ? 6.893 9.448 -8.621 1.00 96.06 93 ALA A C 1
ATOM 714 O O . ALA A 1 93 ? 6.207 8.439 -8.446 1.00 96.06 93 ALA A O 1
ATOM 715 N N . LEU A 1 94 ? 6.754 10.546 -7.872 1.00 95.81 94 LEU A N 1
ATOM 716 C CA . LEU A 1 94 ? 5.744 10.688 -6.823 1.00 95.81 94 LEU A CA 1
ATOM 717 C C . LEU A 1 94 ? 4.321 10.718 -7.392 1.00 95.81 94 LEU A C 1
ATOM 719 O O . LEU A 1 94 ? 3.426 10.100 -6.809 1.00 95.81 94 LEU A O 1
ATOM 723 N N . ASN A 1 95 ? 4.111 11.387 -8.529 1.00 95.38 95 ASN A N 1
ATOM 724 C CA . ASN A 1 95 ? 2.821 11.414 -9.211 1.00 95.38 95 ASN A CA 1
ATOM 725 C C . ASN A 1 95 ? 2.412 10.013 -9.687 1.00 95.38 95 ASN A C 1
ATOM 727 O O . ASN A 1 95 ? 1.343 9.527 -9.312 1.00 95.38 95 ASN A O 1
ATOM 731 N N . ASP A 1 96 ? 3.288 9.332 -10.430 1.00 95.75 96 ASP A N 1
ATOM 732 C CA . ASP A 1 96 ? 3.048 7.960 -10.889 1.00 95.75 96 ASP A CA 1
ATOM 733 C C . ASP A 1 96 ? 2.779 7.017 -9.712 1.00 95.75 96 ASP A C 1
ATOM 735 O O . ASP A 1 96 ? 1.825 6.239 -9.737 1.00 95.75 96 ASP A O 1
ATOM 739 N N . PHE A 1 97 ? 3.590 7.107 -8.652 1.00 96.38 97 PHE A N 1
ATOM 740 C CA . PHE A 1 97 ? 3.399 6.335 -7.426 1.00 96.38 97 PHE A CA 1
ATOM 741 C C . PHE A 1 97 ? 2.011 6.572 -6.818 1.00 96.38 97 PHE A C 1
ATOM 743 O O . PHE A 1 97 ? 1.274 5.615 -6.596 1.00 96.38 97 PHE A O 1
ATOM 750 N N . SER A 1 98 ? 1.623 7.830 -6.596 1.00 94.81 98 SER A N 1
ATOM 751 C CA . SER A 1 98 ? 0.334 8.186 -5.986 1.00 94.81 98 SER A CA 1
ATOM 752 C C . SER A 1 98 ? -0.868 7.679 -6.794 1.00 94.81 98 SER A C 1
ATOM 754 O O . SER A 1 98 ? -1.870 7.240 -6.212 1.00 94.81 98 SER A O 1
ATOM 756 N N . MET A 1 99 ? -0.761 7.714 -8.128 1.00 93.88 99 MET A N 1
ATOM 757 C CA . MET A 1 99 ? -1.808 7.261 -9.046 1.00 93.88 99 MET A CA 1
ATOM 758 C C . MET A 1 99 ? -1.939 5.737 -9.101 1.00 93.88 99 MET A C 1
ATOM 760 O O . MET A 1 99 ? -3.044 5.224 -9.275 1.00 93.88 99 MET A O 1
ATOM 764 N N . THR A 1 100 ? -0.832 5.004 -8.976 1.00 94.81 100 THR A N 1
ATOM 765 C CA . THR A 1 100 ? -0.797 3.566 -9.295 1.00 94.81 100 THR A CA 1
ATOM 766 C C . THR A 1 100 ? -0.718 2.658 -8.076 1.00 94.81 100 THR A C 1
ATOM 768 O O . THR A 1 100 ? -1.074 1.484 -8.182 1.00 94.81 100 THR A O 1
ATOM 771 N N . ILE A 1 101 ? -0.313 3.175 -6.911 1.00 94.62 101 ILE A N 1
ATOM 772 C CA . ILE A 1 101 ? 0.018 2.331 -5.758 1.00 94.62 101 ILE A CA 1
ATOM 773 C C . ILE A 1 101 ? -1.141 1.457 -5.273 1.00 94.62 101 ILE A C 1
ATOM 775 O O . ILE A 1 101 ? -0.926 0.294 -4.932 1.00 94.62 101 ILE A O 1
ATOM 779 N N . ASP A 1 102 ? -2.371 1.974 -5.305 1.00 90.00 102 ASP A N 1
ATOM 780 C CA . ASP A 1 102 ? -3.556 1.210 -4.908 1.00 90.00 102 ASP A CA 1
ATOM 781 C C . ASP A 1 102 ? -3.721 -0.025 -5.799 1.00 90.00 102 ASP A C 1
ATOM 783 O O . ASP A 1 102 ? -3.956 -1.115 -5.284 1.00 90.00 102 ASP A O 1
ATOM 787 N N . THR A 1 103 ? -3.518 0.133 -7.114 1.00 90.06 103 THR A N 1
ATOM 788 C CA . THR A 1 103 ? -3.623 -0.945 -8.110 1.00 90.06 103 THR A CA 1
ATOM 789 C C . THR A 1 103 ? -2.684 -2.090 -7.777 1.00 90.06 103 THR A C 1
ATOM 791 O O . THR A 1 103 ? -3.099 -3.242 -7.818 1.00 90.06 103 THR A O 1
ATOM 794 N N . TYR A 1 104 ? -1.443 -1.788 -7.395 1.00 90.56 104 TYR A N 1
ATOM 795 C CA . TYR A 1 104 ? -0.479 -2.818 -7.021 1.00 90.56 104 TYR A CA 1
ATOM 796 C C . TYR A 1 104 ? -0.909 -3.549 -5.757 1.00 90.56 104 TYR A C 1
ATOM 798 O O . TYR A 1 104 ? -0.945 -4.775 -5.749 1.00 90.56 104 TYR A O 1
ATOM 806 N N . VAL A 1 105 ? -1.298 -2.811 -4.714 1.00 87.31 105 VAL A N 1
ATOM 807 C CA . VAL A 1 105 ? -1.693 -3.386 -3.419 1.00 87.31 105 VAL A CA 1
ATOM 808 C C . VAL A 1 105 ? -2.923 -4.293 -3.541 1.00 87.31 105 VAL A C 1
ATOM 810 O O . VAL A 1 105 ? -2.994 -5.295 -2.831 1.00 87.31 105 VAL A O 1
ATOM 813 N N . VAL A 1 106 ? -3.860 -3.986 -4.448 1.00 83.69 106 VAL A N 1
ATOM 814 C CA . VAL A 1 106 ? -5.099 -4.768 -4.653 1.00 83.69 106 VAL A CA 1
ATOM 815 C C . VAL A 1 106 ? -5.079 -5.695 -5.871 1.00 83.69 106 VAL A C 1
ATOM 817 O O . VAL A 1 106 ? -6.097 -6.314 -6.170 1.00 83.69 106 VAL A O 1
ATOM 820 N N . SER A 1 107 ? -3.953 -5.801 -6.581 1.00 79.62 107 SER A N 1
ATOM 821 C CA . SER A 1 107 ? -3.845 -6.459 -7.899 1.00 79.62 107 SER A CA 1
ATOM 822 C C . SER A 1 107 ? -4.274 -7.934 -7.937 1.00 79.62 107 SER A C 1
ATOM 824 O O . SER A 1 107 ? -4.471 -8.480 -9.019 1.00 79.62 107 SER A O 1
ATOM 826 N N . GLY A 1 108 ? -4.406 -8.607 -6.788 1.00 78.69 108 GLY A N 1
ATOM 827 C CA . GLY A 1 108 ? -4.666 -10.050 -6.689 1.00 78.69 108 GLY A CA 1
ATOM 828 C C . GLY A 1 108 ? -3.475 -10.921 -7.118 1.00 78.69 108 GLY A C 1
ATOM 829 O O . GLY A 1 108 ? -3.381 -12.075 -6.703 1.00 78.69 108 GLY A O 1
ATOM 830 N N . ASP A 1 109 ? -2.541 -10.362 -7.889 1.00 88.62 109 ASP A N 1
ATOM 831 C CA . ASP A 1 109 ? -1.274 -10.963 -8.272 1.00 88.62 109 ASP A CA 1
ATOM 832 C C . ASP A 1 109 ? -0.209 -10.740 -7.184 1.00 88.62 109 ASP A C 1
ATOM 834 O O . ASP A 1 109 ? 0.039 -9.626 -6.717 1.00 88.62 109 ASP A O 1
ATOM 838 N N . VAL A 1 110 ? 0.444 -11.827 -6.767 1.00 87.88 110 VAL A N 1
ATOM 839 C CA . VAL A 1 110 ? 1.433 -11.801 -5.678 1.00 87.88 110 VAL A CA 1
ATOM 840 C C . VAL A 1 110 ? 2.647 -10.944 -6.036 1.00 87.88 110 VAL A C 1
ATOM 842 O O . VAL A 1 110 ? 3.193 -10.269 -5.164 1.00 87.88 110 VAL A O 1
ATOM 845 N N . PHE A 1 111 ? 3.086 -10.968 -7.295 1.00 90.94 111 PHE A N 1
ATOM 846 C CA . PHE A 1 111 ? 4.259 -10.221 -7.731 1.00 90.94 111 PHE A CA 1
ATOM 847 C C . PHE A 1 111 ? 3.961 -8.719 -7.774 1.00 90.94 111 PHE A C 1
ATOM 849 O O . PHE A 1 111 ? 4.730 -7.930 -7.230 1.00 90.94 111 PHE A O 1
ATOM 856 N N . GLU A 1 112 ? 2.819 -8.312 -8.324 1.00 91.31 112 GLU A N 1
ATOM 857 C CA . GLU A 1 112 ? 2.404 -6.905 -8.337 1.00 91.31 112 GLU A CA 1
ATOM 858 C C . GLU A 1 112 ? 2.159 -6.351 -6.933 1.00 91.31 112 GLU A C 1
ATOM 860 O O . GLU A 1 112 ? 2.615 -5.253 -6.607 1.00 91.31 112 GLU A O 1
ATOM 865 N N . ALA A 1 113 ? 1.529 -7.113 -6.044 1.00 89.62 113 ALA A N 1
ATOM 866 C CA . ALA A 1 113 ? 1.343 -6.643 -4.679 1.00 89.62 113 ALA A CA 1
ATOM 867 C C . ALA A 1 113 ? 2.673 -6.591 -3.878 1.00 89.62 113 ALA A C 1
ATOM 869 O O . ALA A 1 113 ? 2.829 -5.716 -3.021 1.00 89.62 113 ALA A O 1
ATOM 870 N N . GLN A 1 114 ? 3.694 -7.394 -4.224 1.00 91.88 114 GLN A N 1
ATOM 871 C CA . GLN A 1 114 ? 5.074 -7.208 -3.729 1.00 91.88 114 GLN A CA 1
ATOM 872 C C . GLN A 1 114 ? 5.732 -5.923 -4.261 1.00 91.88 114 GLN A C 1
ATOM 874 O O . GLN A 1 114 ? 6.466 -5.263 -3.517 1.00 91.88 114 GLN A O 1
ATOM 879 N N . ILE A 1 115 ? 5.460 -5.535 -5.514 1.00 94.94 115 ILE A N 1
ATOM 880 C CA . ILE A 1 115 ? 5.892 -4.240 -6.067 1.00 94.94 115 ILE A CA 1
ATOM 881 C C . ILE A 1 115 ? 5.297 -3.100 -5.236 1.00 94.94 115 ILE A C 1
ATOM 883 O O . ILE A 1 115 ? 6.036 -2.228 -4.774 1.00 94.94 115 ILE A O 1
ATOM 887 N N . GLY A 1 116 ? 3.984 -3.143 -4.989 1.00 94.94 116 GLY A N 1
ATOM 888 C CA . GLY A 1 116 ? 3.290 -2.155 -4.164 1.00 94.94 116 GLY A CA 1
ATOM 889 C C . GLY A 1 116 ? 3.900 -2.036 -2.766 1.00 94.94 116 GLY A C 1
ATOM 890 O O . GLY A 1 116 ? 4.264 -0.939 -2.339 1.00 94.94 116 GLY A O 1
ATOM 891 N N . GLN A 1 117 ? 4.111 -3.166 -2.081 1.00 93.75 117 GLN A N 1
ATOM 892 C CA . GLN A 1 117 ? 4.750 -3.192 -0.761 1.00 93.75 117 GLN A CA 1
ATOM 893 C C . GLN A 1 117 ? 6.119 -2.497 -0.771 1.00 93.75 117 GLN A C 1
ATOM 895 O O . GLN A 1 117 ? 6.397 -1.657 0.084 1.00 93.75 117 GLN A O 1
ATOM 900 N N . LYS A 1 118 ? 6.972 -2.820 -1.749 1.00 95.12 118 LYS A N 1
ATOM 901 C CA . LYS A 1 118 ? 8.330 -2.272 -1.849 1.00 95.12 118 LYS A CA 1
ATOM 902 C C . LYS A 1 118 ? 8.336 -0.766 -2.109 1.00 95.12 118 LYS A C 1
ATOM 904 O O . LYS A 1 118 ? 9.122 -0.044 -1.495 1.00 95.12 118 LYS A O 1
ATOM 909 N N . LEU A 1 119 ? 7.458 -0.285 -2.989 1.00 96.88 119 LEU A N 1
ATOM 910 C CA . LEU A 1 119 ? 7.322 1.147 -3.268 1.00 96.88 119 LEU A CA 1
ATOM 911 C C . LEU A 1 119 ? 6.810 1.913 -2.039 1.00 96.88 119 LEU A C 1
ATOM 913 O O . LEU A 1 119 ? 7.331 2.983 -1.733 1.00 96.88 119 LEU A O 1
ATOM 917 N N . LEU A 1 120 ? 5.857 1.349 -1.288 1.00 96.31 120 LEU A N 1
ATOM 918 C CA . LEU A 1 120 ? 5.367 1.927 -0.030 1.00 96.31 120 LEU A CA 1
ATOM 919 C C . LEU A 1 120 ? 6.449 1.983 1.049 1.00 96.31 120 LEU A C 1
ATOM 921 O O . LEU A 1 120 ? 6.614 3.015 1.696 1.00 96.31 120 LEU A O 1
ATOM 925 N N . GLU A 1 121 ? 7.198 0.893 1.238 1.00 94.94 121 GLU A N 1
ATOM 926 C CA . GLU A 1 121 ? 8.330 0.852 2.171 1.00 94.94 121 GLU A CA 1
ATOM 927 C C . GLU A 1 121 ? 9.360 1.927 1.825 1.00 94.94 121 GLU A C 1
ATOM 929 O O . GLU A 1 121 ? 9.832 2.641 2.709 1.00 94.94 121 GLU A O 1
ATOM 934 N N . ARG A 1 122 ? 9.673 2.076 0.533 1.00 96.06 122 ARG A N 1
ATOM 935 C CA . ARG A 1 122 ? 10.604 3.092 0.049 1.00 96.06 122 ARG A CA 1
ATOM 936 C C . ARG A 1 122 ? 10.091 4.506 0.304 1.00 96.06 122 ARG A C 1
ATOM 938 O O . ARG A 1 122 ? 10.838 5.309 0.852 1.00 96.06 122 ARG A O 1
ATOM 945 N N . TYR A 1 123 ? 8.839 4.786 -0.060 1.00 95.81 123 TYR A N 1
ATOM 946 C CA . TYR A 1 123 ? 8.206 6.084 0.163 1.00 95.81 123 TYR A CA 1
ATOM 947 C C . TYR A 1 123 ? 8.228 6.453 1.650 1.00 95.81 123 TYR A C 1
ATOM 949 O O . TYR A 1 123 ? 8.725 7.512 2.023 1.00 95.81 123 TYR A O 1
ATOM 957 N N . LEU A 1 124 ? 7.750 5.563 2.521 1.00 95.19 124 LEU A N 1
ATOM 958 C CA . LEU A 1 124 ? 7.656 5.834 3.957 1.00 95.19 124 LEU A CA 1
ATOM 959 C C . LEU A 1 124 ? 9.027 5.946 4.638 1.00 95.19 124 LEU A C 1
ATOM 961 O O . LEU A 1 124 ? 9.131 6.597 5.672 1.00 95.19 124 LEU A O 1
ATOM 965 N N . ALA A 1 125 ? 10.073 5.331 4.078 1.00 94.25 125 ALA A N 1
ATOM 966 C CA . ALA A 1 125 ? 11.440 5.474 4.572 1.00 94.25 125 ALA A CA 1
ATOM 967 C C . ALA A 1 125 ? 12.101 6.801 4.162 1.00 94.25 125 ALA A C 1
ATOM 969 O O . ALA A 1 125 ? 13.040 7.230 4.828 1.00 94.25 125 ALA A O 1
ATOM 970 N N . SER A 1 126 ? 11.650 7.433 3.073 1.00 91.44 126 SER A N 1
ATOM 971 C CA . SER A 1 126 ? 12.250 8.664 2.544 1.00 91.44 126 SER A CA 1
ATOM 972 C C . SER A 1 126 ? 11.483 9.942 2.889 1.00 91.44 126 SER A C 1
ATOM 974 O O . SER A 1 126 ? 11.935 11.017 2.520 1.00 91.44 126 SER A O 1
ATOM 976 N N . HIS A 1 127 ? 10.336 9.855 3.568 1.00 89.88 127 HIS A N 1
ATOM 977 C CA . HIS A 1 127 ? 9.509 11.016 3.915 1.00 89.88 127 HIS A CA 1
ATOM 978 C C . HIS A 1 127 ? 9.435 11.206 5.433 1.00 89.88 127 HIS A C 1
ATOM 980 O O . HIS A 1 127 ? 9.126 10.273 6.174 1.00 89.88 127 HIS A O 1
ATOM 986 N N . GLU A 1 128 ? 9.688 12.432 5.900 1.00 81.06 128 GLU A N 1
ATOM 987 C CA . GLU A 1 128 ? 9.643 12.779 7.329 1.00 81.06 128 GLU A CA 1
ATOM 988 C C . GLU A 1 128 ? 8.224 12.674 7.907 1.00 81.06 128 GLU A C 1
ATOM 990 O O . GLU A 1 128 ? 8.025 12.218 9.037 1.00 81.06 128 GLU A O 1
ATOM 995 N N . SER A 1 129 ? 7.220 13.062 7.117 1.00 80.81 129 SER A N 1
ATOM 996 C CA . SER A 1 129 ? 5.807 12.910 7.444 1.00 80.81 129 SER A CA 1
ATOM 997 C C . SER A 1 129 ? 5.196 11.777 6.623 1.00 80.81 129 SER A C 1
ATOM 999 O O . SER A 1 129 ? 5.222 11.762 5.395 1.00 80.81 129 SER A O 1
ATOM 1001 N N . ALA A 1 130 ? 4.633 10.796 7.323 1.00 85.31 130 ALA A N 1
ATOM 1002 C CA . ALA A 1 130 ? 3.949 9.683 6.684 1.00 85.31 130 ALA A CA 1
ATOM 1003 C C . ALA A 1 130 ? 2.505 10.074 6.345 1.00 85.31 130 ALA A C 1
ATOM 1005 O O . ALA A 1 130 ? 1.756 10.465 7.238 1.00 85.31 130 ALA A O 1
ATOM 1006 N N . ASP A 1 131 ? 2.094 9.930 5.086 1.00 92.88 131 ASP A N 1
ATOM 1007 C CA . ASP A 1 131 ? 0.687 10.071 4.705 1.00 92.88 131 ASP A CA 1
ATOM 1008 C C . ASP A 1 131 ? -0.139 8.913 5.316 1.00 92.88 131 ASP A C 1
ATOM 1010 O O . ASP A 1 131 ? 0.238 7.741 5.151 1.00 92.88 131 ASP A O 1
ATOM 1014 N N . PRO A 1 132 ? -1.262 9.191 6.011 1.00 95.25 132 PRO A N 1
ATOM 1015 C CA . PRO A 1 132 ? -2.122 8.155 6.580 1.00 95.25 132 PRO A CA 1
ATOM 1016 C C . PRO A 1 132 ? -2.610 7.120 5.555 1.00 95.25 132 PRO A C 1
ATOM 1018 O O . PRO A 1 132 ? -2.770 5.952 5.915 1.00 95.25 132 PRO A O 1
ATOM 1021 N N . ARG A 1 133 ? -2.810 7.511 4.288 1.00 94.56 133 ARG A N 1
ATOM 1022 C CA . ARG A 1 133 ? -3.172 6.600 3.190 1.00 94.56 133 ARG A CA 1
ATOM 1023 C C . ARG A 1 133 ? -2.080 5.562 2.959 1.00 94.56 133 ARG A C 1
ATOM 1025 O O . ARG A 1 133 ? -2.368 4.371 2.895 1.00 94.56 133 ARG A O 1
ATOM 1032 N N . TYR A 1 134 ? -0.821 5.984 2.863 1.00 96.00 134 TYR A N 1
ATOM 1033 C CA . TYR A 1 134 ? 0.289 5.067 2.583 1.00 96.00 134 TYR A CA 1
ATOM 1034 C C . TYR A 1 134 ? 0.621 4.179 3.786 1.00 96.00 134 TYR A C 1
ATOM 1036 O O . TYR A 1 134 ? 0.962 3.010 3.607 1.00 96.00 134 TYR A O 1
ATOM 1044 N N . LEU A 1 135 ? 0.437 4.677 5.015 1.00 96.69 135 LEU A N 1
ATOM 1045 C CA . LEU A 1 135 ? 0.479 3.831 6.213 1.00 96.69 135 LEU A CA 1
ATOM 1046 C C . LEU A 1 135 ? -0.599 2.742 6.168 1.00 96.69 135 LEU A C 1
ATOM 1048 O O . LEU A 1 135 ? -0.305 1.577 6.435 1.00 96.69 135 LEU A O 1
ATOM 1052 N N . PHE A 1 136 ? -1.829 3.112 5.800 1.00 95.94 136 PHE A N 1
ATOM 1053 C CA . PHE A 1 136 ? -2.928 2.166 5.652 1.00 95.94 136 PHE A CA 1
ATOM 1054 C C . PHE A 1 136 ? -2.627 1.104 4.590 1.00 95.94 136 PHE A C 1
ATOM 1056 O O . PHE A 1 136 ? -2.727 -0.086 4.881 1.00 95.94 136 PHE A O 1
ATOM 1063 N N . LEU A 1 137 ? -2.200 1.513 3.394 1.00 94.56 137 LEU A N 1
ATOM 1064 C CA . LEU A 1 137 ? -1.902 0.593 2.294 1.00 94.56 137 LEU A CA 1
ATOM 1065 C C . LEU A 1 137 ? -0.754 -0.365 2.626 1.00 94.56 137 LEU A C 1
ATOM 1067 O O . LEU A 1 137 ? -0.856 -1.556 2.331 1.00 94.56 137 LEU A O 1
ATOM 1071 N N . LEU A 1 138 ? 0.310 0.112 3.285 1.00 93.81 138 LEU A N 1
ATOM 1072 C CA . LEU A 1 138 ? 1.395 -0.772 3.721 1.00 93.81 138 LEU A CA 1
ATOM 1073 C C . LEU A 1 138 ? 0.919 -1.740 4.812 1.00 93.81 138 LEU A C 1
ATOM 1075 O O . LEU A 1 138 ? 1.283 -2.914 4.789 1.00 93.81 138 LEU A O 1
ATOM 1079 N N . GLY A 1 139 ? 0.074 -1.267 5.734 1.00 92.25 139 GLY A N 1
ATOM 1080 C CA . GLY A 1 139 ? -0.573 -2.109 6.738 1.00 92.25 139 GLY A CA 1
ATOM 1081 C C . GLY A 1 139 ? -1.392 -3.234 6.102 1.00 92.25 139 GLY A C 1
ATOM 1082 O O . GLY A 1 139 ? -1.186 -4.398 6.434 1.00 92.25 139 GLY A O 1
ATOM 1083 N N . VAL A 1 140 ? -2.256 -2.911 5.134 1.00 90.25 140 VAL A N 1
ATOM 1084 C CA . VAL A 1 140 ? -3.036 -3.909 4.379 1.00 90.25 140 VAL A CA 1
ATOM 1085 C C . VAL A 1 140 ? -2.124 -4.888 3.643 1.00 90.25 140 VAL A C 1
ATOM 1087 O O . VAL A 1 140 ? -2.330 -6.097 3.720 1.00 90.25 140 VAL A O 1
ATOM 1090 N N . SER A 1 141 ? -1.086 -4.384 2.973 1.00 89.44 141 SER A N 1
ATOM 1091 C CA . SER A 1 141 ? -0.125 -5.231 2.269 1.00 89.44 141 SER A CA 1
ATOM 1092 C C . SER A 1 141 ? 0.512 -6.257 3.213 1.00 89.44 141 SER A C 1
ATOM 1094 O O . SER A 1 141 ? 0.486 -7.452 2.926 1.00 89.44 141 SER A O 1
ATOM 1096 N N . TYR A 1 142 ? 0.999 -5.839 4.384 1.00 88.56 142 TYR A N 1
ATOM 1097 C CA . TYR A 1 142 ? 1.569 -6.772 5.358 1.00 88.56 142 TYR A CA 1
ATOM 1098 C C . TYR A 1 142 ? 0.559 -7.778 5.914 1.00 88.56 142 TYR A C 1
ATOM 1100 O O . TYR A 1 142 ? 0.928 -8.938 6.088 1.00 88.56 142 TYR A O 1
ATOM 1108 N N . LEU A 1 143 ? -0.699 -7.379 6.139 1.00 84.25 143 LEU A N 1
ATOM 1109 C CA . LEU A 1 143 ? -1.751 -8.314 6.558 1.00 84.25 143 LEU A CA 1
ATOM 1110 C C . LEU A 1 143 ? -2.012 -9.409 5.517 1.00 84.25 143 LEU A C 1
ATOM 1112 O O . LEU A 1 143 ? -2.319 -10.542 5.884 1.00 84.25 143 LEU A O 1
ATOM 1116 N N . ASN A 1 144 ? -1.890 -9.091 4.229 1.00 78.94 144 ASN A N 1
ATOM 1117 C CA . ASN A 1 144 ? -2.201 -10.031 3.155 1.00 78.94 144 ASN A CA 1
ATOM 1118 C C . ASN A 1 144 ? -1.088 -11.060 2.896 1.00 78.94 144 ASN A C 1
ATOM 1120 O O . ASN A 1 144 ? -1.387 -12.152 2.408 1.00 78.94 144 ASN A O 1
ATOM 1124 N N . PHE A 1 145 ? 0.170 -10.746 3.229 1.00 70.19 145 PHE A N 1
ATOM 1125 C CA . PHE A 1 145 ? 1.324 -11.513 2.750 1.00 70.19 145 PHE A CA 1
ATOM 1126 C C . PHE A 1 145 ? 2.004 -12.465 3.738 1.00 70.19 145 PHE A C 1
ATOM 1128 O O . PHE A 1 145 ? 2.609 -13.426 3.268 1.00 70.19 145 PHE A O 1
ATOM 1135 N N . SER A 1 146 ? 1.943 -12.262 5.059 1.00 59.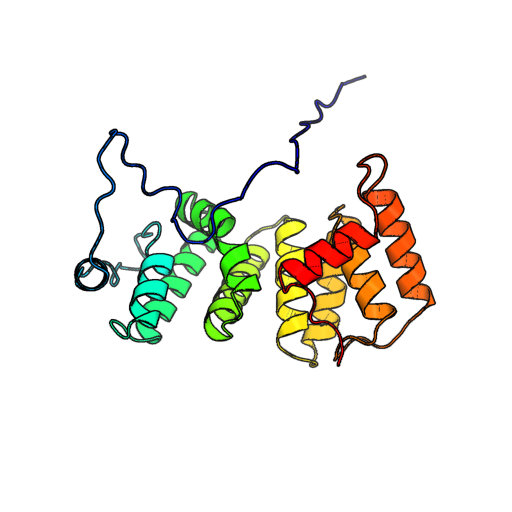69 146 SER A N 1
ATOM 1136 C CA . SER A 1 146 ? 2.451 -13.274 6.007 1.00 59.69 146 SER A CA 1
ATOM 1137 C C . SER A 1 146 ? 1.980 -13.055 7.448 1.00 59.69 146 SER A C 1
ATOM 1139 O O . SER A 1 146 ? 1.753 -11.922 7.869 1.00 59.69 146 SER A O 1
ATOM 1141 N N . CYS A 1 147 ? 1.923 -14.144 8.219 1.00 64.44 147 CYS A N 1
ATOM 1142 C CA . CYS A 1 147 ? 1.639 -14.161 9.659 1.00 64.44 147 CYS A CA 1
ATOM 1143 C C . CYS A 1 147 ? 2.869 -14.081 10.562 1.00 64.44 147 CYS A C 1
ATOM 1145 O O . CYS A 1 147 ? 2.803 -14.470 11.725 1.00 64.44 147 CYS A O 1
ATOM 1147 N N . ASP A 1 148 ? 3.969 -13.543 10.052 1.00 67.56 148 ASP A N 1
ATOM 1148 C CA . ASP A 1 148 ? 5.204 -13.397 10.824 1.00 67.56 148 ASP A CA 1
ATOM 1149 C C . ASP A 1 148 ? 5.240 -12.034 11.547 1.00 67.56 148 ASP A C 1
ATOM 1151 O O . ASP A 1 148 ? 4.217 -11.350 11.658 1.00 67.56 148 ASP A O 1
ATOM 1155 N N . ASP A 1 149 ? 6.421 -11.582 11.989 1.00 63.00 149 ASP A N 1
ATOM 1156 C CA . ASP A 1 149 ? 6.669 -10.285 12.660 1.00 63.00 149 ASP A CA 1
ATOM 1157 C C . ASP A 1 149 ? 6.032 -9.068 11.952 1.00 63.00 149 ASP A C 1
ATOM 1159 O O . ASP A 1 149 ? 5.766 -8.022 12.554 1.00 63.00 149 ASP A O 1
ATOM 1163 N N . LYS A 1 150 ? 5.752 -9.195 10.650 1.00 68.31 150 LYS A N 1
ATOM 1164 C CA . LYS A 1 150 ? 5.077 -8.169 9.850 1.00 68.31 150 LYS A CA 1
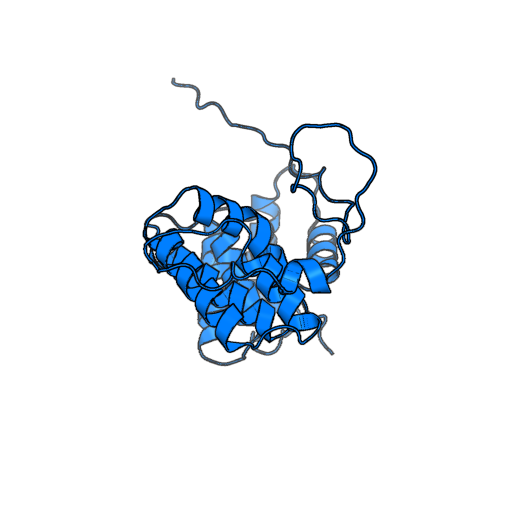ATOM 1165 C C . LYS A 1 150 ? 3.606 -7.962 10.226 1.00 68.31 150 LYS A C 1
ATOM 1167 O O . LYS A 1 150 ? 3.099 -6.877 9.968 1.00 68.31 150 LYS A O 1
ATOM 1172 N N . SER A 1 151 ? 2.944 -8.918 10.876 1.00 72.38 151 SER A N 1
ATOM 1173 C CA . SER A 1 151 ? 1.571 -8.768 11.386 1.00 72.38 151 SER A CA 1
ATOM 1174 C C . SER A 1 151 ? 1.487 -7.733 12.518 1.00 72.38 151 SER A C 1
ATOM 1176 O O . SER A 1 151 ? 0.640 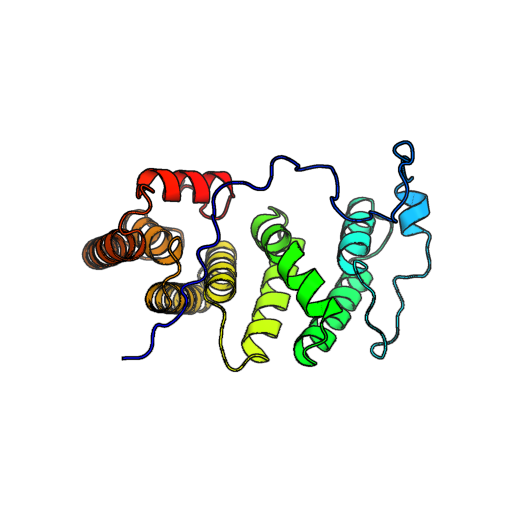-6.840 12.481 1.00 72.38 151 SER A O 1
ATOM 1178 N N . VAL A 1 152 ? 2.436 -7.760 13.461 1.00 83.44 152 VAL A N 1
ATOM 1179 C CA . VAL A 1 152 ? 2.580 -6.732 14.508 1.00 83.44 152 VAL A CA 1
ATOM 1180 C C . VAL A 1 152 ? 2.849 -5.370 13.874 1.00 83.44 152 VAL A C 1
ATOM 1182 O O . VAL A 1 152 ? 2.205 -4.378 14.220 1.00 83.44 152 VAL A O 1
ATOM 1185 N N . LYS A 1 153 ? 3.754 -5.323 12.889 1.00 88.25 153 LYS A N 1
ATOM 1186 C CA . LYS A 1 153 ? 4.044 -4.095 12.139 1.00 88.25 153 LYS A CA 1
ATOM 1187 C C . LYS A 1 153 ? 2.812 -3.580 11.386 1.00 88.25 153 LYS A C 1
ATOM 1189 O O . LYS A 1 153 ? 2.593 -2.374 11.346 1.00 88.25 153 LYS A O 1
ATOM 1194 N N . ALA A 1 154 ? 1.989 -4.463 10.826 1.00 89.88 154 ALA A N 1
ATOM 1195 C CA . ALA A 1 154 ? 0.756 -4.095 10.142 1.00 89.88 154 ALA A CA 1
ATOM 1196 C C . ALA A 1 154 ? -0.242 -3.421 11.089 1.00 89.88 154 ALA A C 1
ATOM 1198 O O . ALA A 1 154 ? -0.762 -2.352 10.772 1.00 89.88 154 ALA A O 1
ATOM 1199 N N . VAL A 1 155 ? -0.449 -4.000 12.278 1.00 91.31 155 VAL A N 1
ATOM 1200 C CA . VAL A 1 155 ? -1.303 -3.407 13.317 1.00 91.31 155 VAL A CA 1
ATOM 1201 C C . VAL A 1 155 ? -0.782 -2.027 13.718 1.00 91.31 155 VAL A C 1
ATOM 1203 O O . VAL A 1 155 ? -1.551 -1.071 13.702 1.00 91.31 155 VAL A O 1
ATOM 1206 N N . GLN A 1 156 ? 0.522 -1.884 13.974 1.00 93.06 156 GLN A N 1
ATOM 1207 C CA . GLN A 1 156 ? 1.130 -0.592 14.325 1.00 93.06 156 GLN A CA 1
ATOM 1208 C C . GLN A 1 156 ? 0.941 0.471 13.231 1.00 93.06 156 GLN A C 1
ATOM 1210 O O . GLN A 1 156 ? 0.638 1.629 13.528 1.00 93.06 156 GLN A O 1
ATOM 1215 N N . LEU A 1 157 ? 1.102 0.094 11.958 1.00 94.94 157 LEU A N 1
ATOM 1216 C CA . LEU A 1 157 ? 0.884 0.994 10.822 1.00 94.94 157 LEU A CA 1
ATOM 1217 C C . LEU A 1 157 ? -0.578 1.452 10.741 1.00 94.94 157 LEU A C 1
ATOM 1219 O O . LEU A 1 157 ? -0.837 2.644 10.567 1.00 94.94 157 LEU A O 1
ATOM 1223 N N . LEU A 1 158 ? -1.530 0.533 10.916 1.00 94.94 158 LEU A N 1
ATOM 1224 C CA . LEU A 1 158 ? -2.963 0.833 10.894 1.00 94.94 158 LEU A CA 1
ATOM 1225 C C . LEU A 1 158 ? -3.412 1.658 12.109 1.00 94.94 158 LEU A C 1
ATOM 1227 O O . LEU A 1 158 ? -4.241 2.558 11.972 1.00 94.94 158 LEU A O 1
ATOM 1231 N N . GLU A 1 159 ? -2.849 1.409 13.291 1.00 95.81 159 GLU A N 1
ATOM 1232 C CA . GLU A 1 159 ? -3.098 2.219 14.487 1.00 95.81 159 GLU A CA 1
ATOM 1233 C C . GLU A 1 159 ? -2.579 3.644 14.289 1.00 95.81 159 GLU A C 1
ATOM 1235 O O . GLU A 1 159 ? -3.291 4.609 14.574 1.00 95.81 159 GLU A O 1
ATOM 1240 N N . ARG A 1 160 ? -1.381 3.802 13.715 1.00 96.38 160 ARG A N 1
ATOM 1241 C CA . ARG A 1 160 ? -0.845 5.122 13.365 1.00 96.38 160 ARG A CA 1
ATOM 1242 C C . ARG A 1 160 ? -1.722 5.825 12.327 1.00 96.38 160 ARG A C 1
ATOM 1244 O O . ARG A 1 160 ? -2.049 6.992 12.522 1.00 96.38 160 ARG A O 1
ATOM 1251 N N . ALA A 1 161 ? -2.160 5.127 11.278 1.00 96.88 161 ALA A N 1
ATOM 1252 C CA . ALA A 1 161 ? -3.094 5.676 10.293 1.00 96.88 161 ALA A CA 1
ATOM 1253 C C . ALA A 1 161 ? -4.419 6.120 10.945 1.00 96.88 161 ALA A C 1
ATOM 1255 O O . ALA A 1 161 ? -4.939 7.184 10.618 1.00 96.88 161 ALA A O 1
ATOM 1256 N N . THR A 1 162 ? -4.923 5.355 11.920 1.00 96.69 162 THR A N 1
ATOM 1257 C CA . THR A 1 162 ? -6.117 5.696 12.713 1.00 96.69 162 THR A CA 1
ATOM 1258 C C . THR A 1 162 ? -5.918 6.986 13.510 1.00 96.69 162 THR A C 1
ATOM 1260 O O . THR A 1 162 ? -6.757 7.880 13.444 1.00 96.69 162 THR A O 1
ATOM 1263 N N . ILE A 1 163 ? -4.795 7.117 14.227 1.00 95.88 163 ILE A N 1
ATOM 1264 C CA . ILE A 1 163 ? -4.451 8.329 14.997 1.00 95.88 163 ILE A CA 1
ATOM 1265 C C . ILE A 1 163 ? -4.360 9.557 14.080 1.00 95.88 163 ILE A C 1
ATOM 1267 O O . ILE A 1 163 ? -4.725 10.660 14.476 1.00 95.88 163 ILE A O 1
ATOM 1271 N N . MET A 1 164 ? -3.913 9.356 12.841 1.00 94.88 164 MET A N 1
ATOM 1272 C CA . MET A 1 164 ? -3.810 10.395 11.814 1.00 94.88 164 MET A CA 1
ATOM 1273 C C . MET A 1 164 ? -5.128 10.654 11.060 1.00 94.88 164 MET A C 1
ATOM 1275 O O . MET A 1 164 ? -5.142 11.443 10.118 1.00 94.88 164 MET A O 1
ATOM 1279 N N . GLY A 1 165 ? -6.235 10.021 11.463 1.00 93.50 165 GLY A N 1
ATOM 1280 C CA . GLY A 1 165 ? -7.572 10.280 10.923 1.00 93.50 165 GLY A CA 1
ATOM 1281 C C . GLY A 1 165 ? -7.940 9.486 9.666 1.00 93.50 165 GLY A C 1
ATOM 1282 O O . GLY A 1 165 ? -8.913 9.832 8.999 1.00 93.50 165 GLY A O 1
ATOM 1283 N N . HIS A 1 166 ? -7.210 8.419 9.320 1.00 94.94 166 HIS A N 1
ATOM 1284 C CA . HIS A 1 166 ? -7.586 7.560 8.195 1.00 94.94 166 HIS A CA 1
ATOM 1285 C C . HIS A 1 166 ? -8.860 6.772 8.512 1.00 94.94 166 HIS A C 1
ATOM 1287 O O . HIS A 1 166 ? -8.828 5.847 9.319 1.00 94.94 166 HIS A O 1
ATOM 1293 N N . ILE A 1 167 ? -9.973 7.079 7.844 1.00 93.69 167 ILE A N 1
ATOM 1294 C CA . ILE A 1 167 ? -11.292 6.509 8.169 1.00 93.69 167 ILE A CA 1
ATOM 1295 C C . ILE A 1 167 ? -11.373 4.980 8.014 1.00 93.69 167 ILE A C 1
ATOM 1297 O O . ILE A 1 167 ? -12.043 4.314 8.799 1.00 93.69 167 ILE A O 1
ATOM 1301 N N . LEU A 1 168 ? -10.663 4.396 7.042 1.00 95.31 168 LEU A N 1
ATOM 1302 C CA . LEU A 1 168 ? -10.736 2.951 6.781 1.00 95.31 168 LEU A CA 1
ATOM 1303 C C . LEU A 1 168 ? -9.920 2.118 7.781 1.00 95.31 168 LEU A C 1
ATOM 1305 O O . LEU A 1 168 ? -10.218 0.946 7.998 1.00 95.31 168 LEU A O 1
ATOM 1309 N N . ALA A 1 169 ? -8.886 2.710 8.387 1.00 95.94 169 ALA A N 1
ATOM 1310 C CA . ALA A 1 169 ? -7.952 1.993 9.252 1.00 95.94 169 ALA A CA 1
ATOM 1311 C C . ALA A 1 169 ? -8.596 1.452 10.549 1.00 95.94 169 ALA A C 1
ATOM 1313 O O . ALA A 1 169 ? -8.447 0.256 10.812 1.00 95.94 169 ALA A O 1
ATOM 1314 N N . PRO A 1 170 ? -9.364 2.244 11.329 1.00 96.56 170 PRO A N 1
ATOM 1315 C CA . PRO A 1 170 ? -10.033 1.726 12.519 1.00 96.56 170 PRO A CA 1
ATOM 1316 C C . PRO A 1 170 ? -11.125 0.709 12.174 1.00 96.56 170 PRO A C 1
ATOM 1318 O O . PRO A 1 170 ? -11.317 -0.253 12.914 1.00 96.56 170 PRO A O 1
ATOM 1321 N N . ALA A 1 171 ? -11.814 0.863 11.037 1.00 95.38 171 ALA A N 1
ATOM 1322 C CA . ALA A 1 171 ? -12.812 -0.112 10.602 1.00 95.38 171 ALA A CA 1
ATOM 1323 C C . ALA A 1 171 ? -12.172 -1.477 10.301 1.00 95.38 171 ALA A C 1
ATOM 1325 O O . ALA A 1 171 ? -12.640 -2.501 10.804 1.00 95.38 171 ALA A O 1
ATOM 1326 N N . LEU A 1 172 ? -11.060 -1.470 9.554 1.00 93.69 172 LEU A N 1
ATOM 1327 C CA . LEU A 1 172 ? -10.257 -2.656 9.266 1.00 93.69 172 LEU A CA 1
ATOM 1328 C C . LEU A 1 172 ? -9.754 -3.324 10.551 1.00 93.69 172 LEU A C 1
ATOM 1330 O O . LEU A 1 172 ? -9.979 -4.514 10.739 1.00 93.69 172 LEU A O 1
ATOM 1334 N N . LEU A 1 173 ? -9.128 -2.571 11.463 1.00 93.94 173 LEU A N 1
ATOM 1335 C CA . LEU A 1 173 ? -8.642 -3.125 12.733 1.00 93.94 173 LEU A CA 1
ATOM 1336 C C . LEU A 1 173 ? -9.778 -3.713 13.575 1.00 93.94 173 LEU A C 1
ATOM 1338 O O . LEU A 1 173 ? -9.641 -4.806 14.118 1.00 93.94 173 LEU A O 1
ATOM 1342 N N . SER A 1 174 ? -10.916 -3.019 13.659 1.00 94.56 174 SER A N 1
ATOM 1343 C CA . SER A 1 174 ? -12.096 -3.515 14.370 1.00 94.56 174 SER A CA 1
ATOM 1344 C C . SER A 1 174 ? -12.579 -4.851 13.802 1.00 94.56 174 SER A C 1
ATOM 1346 O O . SER A 1 174 ? -12.816 -5.787 14.572 1.00 94.56 174 SER A O 1
ATOM 1348 N N . TYR A 1 175 ? -12.654 -4.953 12.469 1.00 92.25 175 TYR A N 1
ATOM 1349 C CA . TYR A 1 175 ? -13.052 -6.174 11.770 1.00 92.25 175 TYR A CA 1
ATOM 1350 C C . TYR A 1 175 ? -12.068 -7.318 12.018 1.00 92.25 175 TYR A C 1
ATOM 1352 O O . TYR A 1 175 ? -12.504 -8.423 12.341 1.00 92.25 175 TYR A O 1
ATOM 1360 N N . SER A 1 176 ? -10.763 -7.046 11.932 1.00 89.69 176 SER A N 1
ATOM 1361 C CA . SER A 1 176 ? -9.699 -8.037 12.133 1.00 89.69 176 SER A CA 1
ATOM 1362 C C . SER A 1 176 ? -9.603 -8.552 13.572 1.00 89.69 176 SER A C 1
ATOM 1364 O O . SER A 1 176 ? -9.232 -9.700 13.788 1.00 89.69 176 SER A O 1
ATOM 1366 N N . TYR A 1 177 ? -9.948 -7.732 14.571 1.00 91.12 177 TYR A N 1
ATOM 1367 C CA . TYR A 1 177 ? -10.033 -8.177 15.966 1.00 91.12 177 TYR A CA 1
ATOM 1368 C C . TYR A 1 177 ? -11.331 -8.941 16.278 1.00 91.12 177 TYR A C 1
ATOM 1370 O O . TYR A 1 177 ? -11.382 -9.697 17.249 1.00 91.12 177 TYR A O 1
ATOM 1378 N N . GLU A 1 178 ? -12.405 -8.735 15.512 1.00 89.06 178 GLU A N 1
ATOM 1379 C CA . GLU A 1 178 ? -13.681 -9.436 15.712 1.00 89.06 178 GLU A CA 1
ATOM 1380 C C . GLU A 1 178 ? -13.716 -10.794 15.005 1.00 89.06 178 GLU A C 1
ATOM 1382 O O . GLU A 1 178 ? -14.182 -11.785 15.583 1.00 89.06 178 GLU A O 1
ATOM 1387 N N . ASN A 1 179 ? -13.193 -10.818 13.781 1.00 82.44 179 ASN A N 1
ATOM 1388 C CA . ASN A 1 179 ? -13.103 -11.971 12.904 1.00 82.44 179 ASN A CA 1
ATOM 1389 C C . ASN A 1 179 ? -11.625 -12.348 12.840 1.00 82.44 179 ASN A C 1
ATOM 1391 O O . ASN A 1 179 ? -10.869 -11.562 12.274 1.00 82.44 179 ASN A O 1
ATOM 1395 N N . PRO A 1 180 ? -11.196 -13.483 13.423 1.00 65.00 180 PRO A N 1
ATOM 1396 C CA . PRO A 1 180 ? -9.783 -13.844 13.461 1.00 65.00 180 PRO A CA 1
ATOM 1397 C C . PRO A 1 180 ? -9.225 -13.888 12.033 1.00 65.00 180 PRO A C 1
ATOM 1399 O O . PRO A 1 180 ? -9.478 -14.819 11.270 1.00 65.00 180 PRO A O 1
ATOM 1402 N N . TYR A 1 181 ? -8.507 -12.833 11.657 1.00 64.81 181 TYR A N 1
ATOM 1403 C CA . TYR A 1 181 ? -7.924 -12.670 10.337 1.00 64.81 181 TYR A CA 1
ATOM 1404 C C . TYR A 1 181 ? -6.510 -13.208 10.402 1.00 64.81 181 TYR A C 1
ATOM 1406 O O . TYR A 1 181 ? -5.667 -12.498 10.936 1.00 64.81 181 TYR A O 1
ATOM 1414 N N . LYS A 1 182 ? -6.292 -14.439 9.906 1.00 64.44 182 LYS A N 1
ATOM 1415 C CA . LYS A 1 182 ? -5.040 -15.229 9.786 1.00 64.44 182 LYS A CA 1
ATOM 1416 C C . LYS A 1 182 ? -3.997 -15.115 10.926 1.00 64.44 182 LYS A C 1
ATOM 1418 O O . LYS A 1 182 ? -3.587 -16.137 11.458 1.00 64.44 182 LYS A O 1
ATOM 1423 N N . CYS A 1 183 ? -3.565 -13.908 11.274 1.00 71.88 183 CYS A N 1
ATOM 1424 C CA . CYS A 1 183 ? -2.461 -13.538 12.154 1.00 71.88 183 CYS A CA 1
ATOM 1425 C C . CYS A 1 183 ? -2.847 -12.526 13.261 1.00 71.88 183 CYS A C 1
ATOM 1427 O O . CYS A 1 183 ? -1.983 -12.104 14.023 1.00 71.88 183 CYS A O 1
ATOM 1429 N N . ILE A 1 184 ? -4.109 -12.082 13.334 1.00 82.56 184 ILE A N 1
ATOM 1430 C CA . ILE A 1 184 ? -4.619 -11.213 14.406 1.00 82.56 184 ILE A CA 1
ATOM 1431 C C . ILE A 1 184 ? -5.534 -12.037 15.308 1.00 82.56 184 ILE A C 1
ATOM 1433 O O . ILE A 1 184 ? -6.559 -12.565 14.868 1.00 82.56 184 ILE A O 1
ATOM 1437 N N . GLU A 1 185 ? -5.158 -12.140 16.582 1.00 84.81 185 GLU A N 1
ATOM 1438 C CA . GLU A 1 185 ? -5.987 -12.792 17.588 1.00 84.81 185 GLU A CA 1
ATOM 1439 C C . GLU A 1 185 ? -7.268 -12.005 17.847 1.00 84.81 185 GLU A C 1
ATOM 1441 O O . GLU A 1 185 ? -7.305 -10.770 17.829 1.00 84.81 185 GLU A O 1
ATOM 1446 N N . ARG A 1 186 ? -8.335 -12.747 18.138 1.00 88.81 186 ARG A N 1
ATOM 1447 C CA . ARG A 1 186 ? -9.619 -12.149 18.462 1.00 88.81 186 ARG A CA 1
ATOM 1448 C C . ARG A 1 186 ? -9.522 -11.369 19.773 1.00 88.81 186 ARG A C 1
ATOM 1450 O O . ARG A 1 186 ? -9.306 -11.955 20.829 1.00 88.81 186 ARG A O 1
ATOM 1457 N N . ASP A 1 187 ? -9.823 -10.078 19.724 1.00 93.00 187 ASP A N 1
ATOM 1458 C CA . ASP A 1 187 ? -9.863 -9.201 20.893 1.00 93.00 187 ASP A CA 1
ATOM 1459 C C . ASP A 1 187 ? -11.108 -8.309 20.830 1.00 93.00 187 ASP A C 1
ATOM 1461 O O . ASP A 1 187 ? -11.161 -7.283 20.151 1.00 93.00 187 ASP A O 1
ATOM 1465 N N . LYS A 1 188 ? -12.154 -8.699 21.564 1.00 93.62 188 LYS A N 1
ATOM 1466 C CA . LYS A 1 188 ? -13.429 -7.965 21.578 1.00 93.62 188 LYS A CA 1
ATOM 1467 C C . LYS A 1 188 ? -13.305 -6.564 22.181 1.00 93.62 188 LYS A C 1
ATOM 1469 O O . LYS A 1 188 ? -14.113 -5.696 21.850 1.00 93.62 188 LYS A O 1
ATOM 1474 N N . VAL A 1 189 ? -12.347 -6.347 23.084 1.00 96.62 189 VAL A N 1
ATOM 1475 C CA . VAL A 1 189 ? -12.144 -5.044 23.728 1.00 96.62 189 VAL A CA 1
ATOM 1476 C C . VAL A 1 189 ? -11.501 -4.095 22.726 1.00 96.62 189 VAL A C 1
ATOM 1478 O O . VAL A 1 189 ? -12.047 -3.017 22.488 1.00 96.62 189 VAL A O 1
ATOM 1481 N N . LYS A 1 190 ? -10.422 -4.525 22.062 1.00 94.94 190 LYS A N 1
ATOM 1482 C CA . LYS A 1 190 ? -9.791 -3.740 20.992 1.00 94.94 190 LYS A CA 1
ATOM 1483 C C . LYS A 1 190 ? -10.706 -3.546 19.793 1.00 94.94 190 LYS A C 1
ATOM 1485 O O . LYS A 1 190 ? -10.763 -2.446 19.258 1.00 94.94 190 LYS A O 1
ATOM 1490 N N . SER A 1 191 ? -11.473 -4.563 19.400 1.00 95.00 191 SER A N 1
ATOM 1491 C CA . SER A 1 191 ? -12.455 -4.428 18.319 1.00 95.00 191 SER A CA 1
ATOM 1492 C C . SER A 1 191 ? -13.458 -3.303 18.603 1.00 95.00 191 SER A C 1
ATOM 1494 O O . SER A 1 191 ? -13.707 -2.464 17.732 1.00 95.00 191 SER A O 1
ATOM 1496 N N . ARG A 1 192 ? -13.978 -3.232 19.838 1.00 96.75 192 ARG A N 1
ATOM 1497 C CA . ARG A 1 192 ? -14.887 -2.162 20.271 1.00 96.75 192 ARG A CA 1
ATOM 1498 C C . ARG A 1 192 ? -14.200 -0.798 20.300 1.00 96.75 192 ARG A C 1
ATOM 1500 O O . ARG A 1 192 ? -14.789 0.163 19.819 1.00 96.75 192 ARG A O 1
ATOM 1507 N N . ASP A 1 193 ? -12.981 -0.713 20.831 1.00 97.12 193 ASP A N 1
ATOM 1508 C CA . ASP A 1 193 ? -12.203 0.536 20.848 1.00 97.12 193 ASP A CA 1
ATOM 1509 C C . ASP A 1 193 ? -11.981 1.078 19.427 1.00 97.12 193 ASP A C 1
ATOM 1511 O O . ASP A 1 193 ? -12.252 2.244 19.141 1.00 97.12 193 ASP A O 1
ATOM 1515 N N . MET A 1 194 ? -11.586 0.207 18.497 1.00 97.31 194 MET A N 1
ATOM 1516 C CA . MET A 1 194 ? -11.406 0.569 17.091 1.00 97.31 194 MET A CA 1
ATOM 1517 C C . MET A 1 194 ? -12.721 0.983 16.427 1.00 97.31 194 MET A C 1
ATOM 1519 O O . MET A 1 194 ? -12.737 1.933 15.651 1.00 97.31 194 MET A O 1
ATOM 1523 N N . LYS A 1 195 ? -13.844 0.340 16.762 1.00 96.00 195 LYS A N 1
ATOM 1524 C CA . LYS A 1 195 ? -15.158 0.735 16.241 1.00 96.00 195 LYS A CA 1
ATOM 1525 C C . LYS A 1 195 ? -15.578 2.127 16.717 1.00 96.00 195 LYS A C 1
ATOM 1527 O O . LYS A 1 195 ? -16.034 2.926 15.908 1.00 96.00 195 LYS A O 1
ATOM 1532 N N . LEU A 1 196 ? -15.354 2.446 17.993 1.00 95.62 196 LEU A N 1
ATOM 1533 C CA . LEU A 1 196 ? -15.605 3.787 18.533 1.00 95.62 196 LEU A CA 1
ATOM 1534 C C . LEU A 1 196 ? -14.713 4.840 17.863 1.00 95.62 196 LEU A C 1
ATOM 1536 O O . LEU A 1 196 ? -15.181 5.928 17.532 1.00 95.62 196 LEU A O 1
ATOM 1540 N N . LYS A 1 197 ? -13.440 4.511 17.607 1.00 96.06 197 LYS A N 1
ATOM 1541 C CA . LYS A 1 197 ? -12.532 5.376 16.836 1.00 96.06 197 LYS A CA 1
ATOM 1542 C C . LYS A 1 197 ? -13.029 5.585 15.409 1.00 96.06 197 LYS A C 1
ATOM 1544 O O . LYS A 1 197 ? -13.029 6.719 14.948 1.00 96.06 197 LYS A O 1
ATOM 1549 N N . PHE A 1 198 ? -13.503 4.535 14.737 1.00 96.06 198 PHE A N 1
ATOM 1550 C CA . PHE A 1 198 ? -14.135 4.659 13.423 1.00 96.06 198 PHE A CA 1
ATOM 1551 C C . PHE A 1 198 ? -15.334 5.611 13.468 1.00 96.06 198 PHE A C 1
ATOM 1553 O O . PHE A 1 198 ? -15.382 6.537 12.671 1.00 96.06 198 PHE A O 1
ATOM 1560 N N . GLU A 1 199 ? -16.265 5.428 14.406 1.00 93.81 199 GLU A N 1
ATOM 1561 C CA . GLU A 1 199 ? -17.457 6.278 14.538 1.00 93.81 199 GLU A CA 1
ATOM 1562 C C . GLU A 1 199 ? -17.078 7.745 14.790 1.00 93.81 199 GLU A C 1
ATOM 1564 O O . GLU A 1 199 ? -17.648 8.655 14.187 1.00 93.81 199 GLU A O 1
ATOM 1569 N N . HIS A 1 200 ? -16.056 7.980 15.617 1.00 92.62 200 HIS A N 1
ATOM 1570 C CA . HIS A 1 200 ? -15.521 9.313 15.864 1.00 92.62 200 HIS A CA 1
ATOM 1571 C C . HIS A 1 200 ? -14.890 9.940 14.609 1.00 92.62 200 HIS A C 1
ATOM 1573 O O . HIS A 1 200 ? -15.201 11.081 14.275 1.00 92.62 200 HIS A O 1
ATOM 1579 N N . THR A 1 201 ? -14.029 9.203 13.898 1.00 91.19 201 THR A N 1
ATOM 1580 C CA . THR A 1 201 ? -13.356 9.673 12.674 1.00 91.19 201 THR A CA 1
ATOM 1581 C C . THR A 1 201 ? -14.332 9.854 11.509 1.00 91.19 201 THR A C 1
ATOM 1583 O O . THR A 1 201 ? -14.197 10.797 10.731 1.00 91.19 201 THR A O 1
ATOM 1586 N N . ALA A 1 202 ? -15.328 8.975 11.382 1.00 89.19 202 ALA A N 1
ATOM 1587 C CA . ALA A 1 202 ? -16.371 9.071 10.368 1.00 89.19 202 ALA A CA 1
ATOM 1588 C C . ALA A 1 202 ? -17.271 10.292 10.601 1.00 89.19 202 ALA A C 1
ATOM 1590 O O . ALA A 1 202 ? -17.705 10.918 9.633 1.00 89.19 202 ALA A O 1
ATOM 1591 N N . GLY A 1 203 ? -17.510 10.673 11.860 1.00 83.12 203 GLY A N 1
ATOM 1592 C CA . GLY A 1 203 ? -18.244 11.885 12.212 1.00 83.12 203 GLY A CA 1
ATOM 1593 C C . GLY A 1 203 ? -19.612 11.964 11.523 1.00 83.12 203 GLY A C 1
ATOM 1594 O O . GLY A 1 203 ? -20.400 11.023 11.554 1.00 83.12 203 GLY A O 1
ATOM 1595 N N . SER A 1 204 ? -19.898 13.096 10.872 1.00 70.56 204 SER A N 1
ATOM 1596 C CA . SER A 1 204 ? -21.145 13.342 10.130 1.00 70.56 204 SER A CA 1
ATOM 1597 C C . SER A 1 204 ? -21.123 12.863 8.673 1.00 70.56 204 SER A C 1
ATOM 1599 O O . SER A 1 204 ? -22.093 13.103 7.952 1.00 70.56 204 SER A O 1
ATOM 1601 N N . ASN A 1 205 ? -20.064 12.175 8.224 1.00 71.12 205 ASN A N 1
ATOM 1602 C CA . ASN A 1 205 ? -19.855 11.819 6.812 1.00 71.12 205 ASN A CA 1
ATOM 1603 C C . ASN A 1 205 ? -20.868 10.800 6.255 1.00 71.12 205 ASN A C 1
ATOM 1605 O O . ASN A 1 205 ? -20.742 10.387 5.108 1.00 71.12 205 ASN A O 1
ATOM 1609 N N . LYS A 1 206 ? -21.882 10.403 7.040 1.00 79.88 206 LYS A N 1
ATOM 1610 C CA . LYS A 1 206 ? -22.949 9.444 6.697 1.00 79.88 206 LYS A CA 1
ATOM 1611 C C . LYS A 1 206 ? -22.463 8.061 6.246 1.00 79.88 206 LYS A C 1
ATOM 1613 O O . LYS A 1 206 ? -23.292 7.261 5.840 1.00 79.88 206 LYS A O 1
ATOM 1618 N N . VAL A 1 207 ? -21.167 7.769 6.350 1.00 89.56 207 VAL A N 1
ATOM 1619 C CA . VAL A 1 207 ? -20.613 6.449 6.052 1.00 89.56 207 VAL A CA 1
ATOM 1620 C C . VAL A 1 207 ? -20.732 5.572 7.291 1.00 89.56 207 VAL A C 1
ATOM 1622 O O . VAL A 1 207 ? -20.226 5.901 8.365 1.00 89.56 207 VAL A O 1
ATOM 1625 N N . THR A 1 208 ? -21.406 4.445 7.136 1.00 93.00 208 THR A N 1
ATOM 1626 C CA . THR A 1 208 ? -21.601 3.439 8.175 1.00 93.00 208 THR A CA 1
ATOM 1627 C C . THR A 1 208 ? -20.435 2.456 8.222 1.00 93.00 208 THR A C 1
ATOM 1629 O O . THR A 1 208 ? -19.721 2.238 7.243 1.00 93.00 208 THR A O 1
ATOM 1632 N N . TYR A 1 209 ? -20.260 1.806 9.373 1.00 93.31 209 TYR A N 1
ATOM 1633 C CA . TYR A 1 209 ? -19.253 0.757 9.534 1.00 93.31 209 TYR A CA 1
ATOM 1634 C C . TYR A 1 209 ? -19.441 -0.368 8.504 1.00 93.31 209 TYR A C 1
ATOM 1636 O O . TYR A 1 209 ? -18.475 -0.805 7.889 1.00 93.31 209 TYR A O 1
ATOM 1644 N N . SER A 1 210 ? -20.686 -0.798 8.270 1.00 92.50 210 SER A N 1
ATOM 1645 C CA . SER A 1 210 ? -21.015 -1.832 7.282 1.00 92.50 210 SER A CA 1
ATOM 1646 C C . SER A 1 210 ? -20.606 -1.441 5.865 1.00 92.50 210 SER A C 1
ATOM 1648 O O . SER A 1 210 ? -19.961 -2.241 5.198 1.00 92.50 210 SER A O 1
ATOM 1650 N N . GLU A 1 211 ? -20.887 -0.207 5.433 1.00 93.69 211 GLU A N 1
ATOM 1651 C CA . GLU A 1 211 ? -20.504 0.266 4.094 1.00 93.69 211 GLU A CA 1
ATOM 1652 C C . GLU A 1 211 ? -18.985 0.270 3.904 1.00 93.69 211 GLU A C 1
ATOM 1654 O O . GLU A 1 211 ? -18.496 -0.093 2.836 1.00 93.69 211 GLU A O 1
ATOM 1659 N N . VAL A 1 212 ? -18.220 0.627 4.944 1.00 94.38 212 VAL A N 1
ATOM 1660 C CA . VAL A 1 212 ? -16.754 0.545 4.887 1.00 94.38 212 VAL A CA 1
ATOM 1661 C C . VAL A 1 212 ? -16.279 -0.896 4.778 1.00 94.38 212 VAL A C 1
ATOM 1663 O O . VAL A 1 212 ? -15.401 -1.181 3.968 1.00 94.38 212 VAL A O 1
ATOM 1666 N N . ILE A 1 213 ? -16.839 -1.818 5.562 1.00 92.75 213 ILE A N 1
ATOM 1667 C CA . ILE A 1 213 ? -16.453 -3.230 5.475 1.00 92.75 213 ILE A CA 1
ATOM 1668 C C . ILE A 1 213 ? -16.790 -3.808 4.097 1.00 92.75 213 ILE A C 1
ATOM 1670 O O . ILE A 1 213 ? -15.959 -4.510 3.519 1.00 92.75 213 ILE A O 1
ATOM 1674 N N . ASP A 1 214 ? -17.953 -3.479 3.539 1.00 92.38 214 ASP A N 1
ATOM 1675 C CA . ASP A 1 214 ? -18.351 -3.923 2.202 1.00 92.38 214 ASP A CA 1
ATOM 1676 C C . ASP A 1 214 ? -17.444 -3.330 1.119 1.00 92.38 214 ASP A C 1
ATOM 1678 O O . ASP A 1 214 ? -17.007 -4.051 0.220 1.00 92.38 214 ASP A O 1
ATOM 1682 N N . TYR A 1 215 ? -17.066 -2.055 1.246 1.00 92.12 215 TYR A N 1
ATOM 1683 C CA . TYR A 1 215 ? -16.066 -1.429 0.383 1.00 92.12 215 TYR A CA 1
ATOM 1684 C C . TYR A 1 215 ? -14.718 -2.160 0.449 1.00 92.12 215 TYR A C 1
ATOM 1686 O O . TYR A 1 215 ? -14.149 -2.511 -0.586 1.00 92.12 215 TYR A O 1
ATOM 1694 N N . LEU A 1 216 ? -14.207 -2.423 1.655 1.00 90.94 216 LEU A N 1
ATOM 1695 C CA . LEU A 1 216 ? -12.914 -3.081 1.849 1.00 90.94 216 LEU A CA 1
ATOM 1696 C C . LEU A 1 216 ? -12.910 -4.506 1.279 1.00 90.94 216 LEU A C 1
ATOM 1698 O O . LEU A 1 216 ? -11.941 -4.900 0.628 1.00 90.94 216 LEU A O 1
ATOM 1702 N N . LYS A 1 217 ? -14.005 -5.254 1.454 1.00 88.50 217 LYS A N 1
ATOM 1703 C CA . LYS A 1 217 ? -14.198 -6.571 0.829 1.00 88.50 217 LYS A CA 1
ATOM 1704 C C . LYS A 1 217 ? -14.265 -6.473 -0.693 1.00 88.50 217 LYS A C 1
ATOM 1706 O O . LYS A 1 217 ? -13.564 -7.211 -1.377 1.00 88.50 217 LYS A O 1
ATOM 1711 N N . GLY A 1 218 ? -15.059 -5.544 -1.227 1.00 88.75 218 GLY A N 1
ATOM 1712 C CA . GLY A 1 218 ? -15.213 -5.336 -2.670 1.00 88.75 218 GLY A CA 1
ATOM 1713 C C . GLY A 1 218 ? -13.915 -4.920 -3.368 1.00 88.75 218 GLY A C 1
ATOM 1714 O O . GLY A 1 218 ? -13.730 -5.202 -4.548 1.00 88.75 218 GLY A O 1
ATOM 1715 N N . LYS A 1 219 ? -12.991 -4.292 -2.633 1.00 86.12 219 LYS A N 1
ATOM 1716 C CA . LYS A 1 219 ? -11.641 -3.953 -3.102 1.00 86.12 219 LYS A CA 1
ATOM 1717 C C . LYS A 1 219 ? -10.599 -5.051 -2.871 1.00 86.12 219 LYS A C 1
ATOM 1719 O O . LYS A 1 219 ? -9.442 -4.835 -3.206 1.00 86.12 219 LYS A O 1
ATOM 1724 N N . GLY A 1 220 ? -10.964 -6.187 -2.273 1.00 82.81 220 GLY A N 1
ATOM 1725 C CA . GLY A 1 220 ? -10.007 -7.241 -1.922 1.00 82.81 220 GLY A CA 1
ATOM 1726 C C . GLY A 1 220 ? -8.986 -6.824 -0.852 1.00 82.81 220 GLY A C 1
ATOM 1727 O O . GLY A 1 220 ? -7.959 -7.476 -0.696 1.00 82.81 220 GLY A O 1
ATOM 1728 N N . LEU A 1 221 ? -9.254 -5.745 -0.107 1.00 83.75 221 LEU A N 1
ATOM 1729 C CA . LEU A 1 221 ? -8.391 -5.249 0.976 1.00 83.75 221 LEU A CA 1
ATOM 1730 C C . LEU A 1 221 ? -8.578 -6.049 2.271 1.00 83.75 221 LEU A C 1
ATOM 1732 O O . LEU A 1 221 ? -7.734 -5.996 3.161 1.00 83.75 221 LEU A O 1
ATOM 1736 N N . ILE A 1 222 ? -9.690 -6.777 2.375 1.00 80.81 222 ILE A N 1
ATOM 1737 C CA . ILE A 1 222 ? -9.946 -7.765 3.418 1.00 80.81 222 ILE A CA 1
ATOM 1738 C C . ILE A 1 222 ? -10.386 -9.048 2.733 1.00 80.81 222 ILE A C 1
ATOM 1740 O O . ILE A 1 222 ? -11.382 -9.064 2.007 1.00 80.81 222 ILE A O 1
ATOM 1744 N N . VAL A 1 223 ? -9.678 -10.138 3.006 1.00 66.88 223 VAL A N 1
ATOM 1745 C CA . VAL A 1 223 ? -10.134 -11.475 2.633 1.00 66.88 223 VAL A CA 1
ATOM 1746 C C . VAL A 1 223 ? -11.163 -11.925 3.670 1.00 66.88 223 VAL A C 1
ATOM 1748 O O . VAL A 1 223 ? -10.883 -11.940 4.868 1.00 66.88 223 VAL A O 1
ATOM 1751 N N . SER A 1 224 ? -12.377 -12.258 3.231 1.00 54.31 224 SER A N 1
ATOM 1752 C CA . SER A 1 224 ? -13.360 -12.880 4.127 1.00 54.31 224 SER A CA 1
ATOM 1753 C C . SER A 1 224 ? -12.729 -14.150 4.704 1.00 54.31 224 SER A C 1
ATOM 1755 O O . SER A 1 224 ? -12.113 -14.908 3.953 1.00 54.31 224 SER A O 1
ATOM 1757 N N . GLY A 1 225 ? -12.814 -14.346 6.023 1.00 47.28 225 GLY A N 1
ATOM 1758 C CA . GLY A 1 225 ? -12.330 -15.580 6.645 1.00 47.28 225 GLY A CA 1
ATOM 1759 C C . GLY A 1 225 ? -12.954 -16.820 5.978 1.00 47.28 225 GLY A C 1
ATOM 1760 O O . GLY A 1 225 ? -14.018 -16.687 5.365 1.00 47.28 225 GLY A O 1
ATOM 1761 N N . PRO A 1 226 ? -12.287 -17.985 6.048 1.00 39.62 226 PRO A N 1
ATOM 1762 C CA . PRO A 1 226 ? -12.860 -19.242 5.571 1.00 39.62 226 PRO A CA 1
ATOM 1763 C C . PRO A 1 226 ? -14.202 -19.562 6.241 1.00 39.62 226 PRO A C 1
ATOM 1765 O O . PRO A 1 226 ? -14.387 -19.177 7.422 1.00 39.62 226 PRO A O 1
#

Foldseek 3Di:
DDDDDDDDDDPPDDDPDDPDPPPPDPPDDDDDPPDDLLNLLPDPPLDDDLVDQDACSLVNVVSCVVVVSDDPVSNVVNLVSLLSCLLVVNPRSVVSCVVCLLCQCLVPDPSSNVSSLSSLVSNCVNDPDDDLVSLQSNLLSLLVPDLPPSPVVSLVSLVVSLVVLNLLSLLVQLCCLCQVRPNHHNDNVSSVVSQVSNCVSCDPVPDDSVNSVVVCVVSNSGDDDD

Sequence (226 aa):
MQMSRVYILPLLAFYFSILTFPHLSLAGGGEGVEIDPNELCASTEFSAPLSMYLPGALERGILCLRIGAIDKSVVSQLVENRSYFISKHDDSALNDFSMTIDTYVVSGDVFEAQIGQKLLERYLASHESADPRYLFLLGVSYLNFSCDDKSVKAVQLLERATIMGHILAPALLSYSYENPYKCIERDKVKSRDMKLKFEHTAGSNKVTYSEVIDYLKGKGLIVSGP

Organism: NCBI:txid1852021

Secondary structure (DSSP, 8-state):
-----------S-----SSS-S----SS--------HHHHHTSGGG---TTS--TTHHHHHHHHHHTTSS-HHHHHHHHHHHHHHHHTT-HHHHHHHHHHHHHHHHSS-HHHHHHHHHHHHHHHHH-SS--HHHHHHHHHHHHHH-SSTHHHHHHHHHHHHHHTT-THHHHHHHHHHHTT-TTS---HHHHHHHHHHHHHHHTTS---HHHHHHHHHHTTSSPPP-

pLDDT: mean 80.39, std 20.94, range [28.44, 97.31]